Protein AF-A0A925VQH7-F1 (afdb_monomer)

Foldseek 3Di:
DDAQVRCCVVVVKHFALDFDLQDWAQFWWAFDDDPDTAIDTPPDGLLVLLPDDPVVSVVLRVVRSPQDWAFDPDFKDKYADDVVCLVRNNPNLADPLQSVLDDSVFWGMKMFGRKIKGFDDPVSVVVSVVSLVVCCVPPVPSCVPPQQAIWGFGMFMWGQKMKIKGFQVRDRDPSNVVSCVVQVKDWDAPDPTIIMIMGGTRSTTRMTNIDRSNRD

Secondary structure (DSSP, 8-state):
---HHHHHHHHS-EEPS---TTPPTTEEEEEE-SSS-EEEEEEEEGGGTS---HHHHHHHHHHHHTPPPEE-S-SEEEEE--TTSTTT---TTS-HHHHHH--GGGEEEEEEEEEEEEE--HHHHHHHHHHHHHHHHH-HHHIIIIISS-EEEEEEEEEEEEEEEEETT-PPPHHHHHHHHHTT-EEEEEETTEEEEEEE--SS-SEEEEEETTT-

Mean predicted aligned error: 8.13 Å

Structure (mmCIF, N/CA/C/O backbone):
data_AF-A0A925VQH7-F1
#
_entry.id   AF-A0A925VQH7-F1
#
loop_
_atom_site.group_PDB
_atom_site.id
_atom_site.type_symbol
_atom_site.label_atom_id
_atom_site.label_alt_id
_atom_site.label_comp_id
_atom_site.label_asym_id
_atom_site.label_entity_id
_atom_site.label_seq_id
_atom_site.pdbx_PDB_ins_code
_atom_site.Cartn_x
_atom_site.Cartn_y
_atom_site.Cartn_z
_atom_site.occupancy
_atom_site.B_iso_or_equiv
_atom_site.auth_seq_id
_atom_site.auth_comp_id
_atom_site.auth_asym_id
_atom_site.auth_atom_id
_atom_site.pdbx_PDB_model_num
ATOM 1 N N . MET A 1 1 ? -3.980 9.770 -22.955 1.00 49.47 1 MET A N 1
ATOM 2 C CA . MET A 1 1 ? -3.355 8.896 -21.938 1.00 49.47 1 MET A CA 1
ATOM 3 C C . MET A 1 1 ? -3.386 9.652 -20.629 1.00 49.47 1 MET A C 1
ATOM 5 O O . MET A 1 1 ? -3.104 10.843 -20.690 1.00 49.47 1 MET A O 1
ATOM 9 N N . PRO A 1 2 ? -3.788 9.020 -19.518 1.00 51.62 2 PRO A N 1
ATOM 10 C CA . PRO A 1 2 ? -4.000 9.725 -18.267 1.00 51.62 2 PRO A CA 1
ATOM 11 C C . PRO A 1 2 ? -2.674 10.172 -17.631 1.00 51.62 2 PRO A C 1
ATOM 13 O O . PRO A 1 2 ? -1.748 9.382 -17.462 1.00 51.62 2 PRO A O 1
ATOM 16 N N . SER A 1 3 ? -2.605 11.444 -17.254 1.00 63.25 3 SER A N 1
ATOM 17 C CA . SER A 1 3 ? -1.688 11.984 -16.246 1.00 63.25 3 SER A CA 1
ATOM 18 C C . SER A 1 3 ? -1.970 11.373 -14.864 1.00 63.25 3 SER A C 1
ATOM 20 O O . SER A 1 3 ? -3.031 10.789 -14.636 1.00 63.25 3 SER A O 1
ATOM 22 N N . LEU A 1 4 ? -1.080 11.565 -13.883 1.00 64.06 4 LEU A N 1
ATOM 23 C CA . LEU A 1 4 ? -1.287 11.109 -12.493 1.00 64.06 4 LEU A CA 1
ATOM 24 C C . LEU A 1 4 ? -2.631 11.571 -11.899 1.00 64.06 4 LEU A C 1
ATOM 26 O O . LEU A 1 4 ? -3.324 10.828 -11.204 1.00 64.06 4 LEU A O 1
ATOM 30 N N . LYS A 1 5 ? -3.030 12.808 -12.207 1.00 63.94 5 LYS A N 1
ATOM 31 C CA . LYS A 1 5 ? -4.315 13.371 -11.778 1.00 63.94 5 LYS A CA 1
ATOM 32 C C . LYS A 1 5 ? -5.496 12.643 -12.421 1.00 63.94 5 LYS A C 1
ATOM 34 O O . LYS A 1 5 ? -6.537 12.470 -11.789 1.00 63.94 5 LYS A O 1
ATOM 39 N N . GLU A 1 6 ? -5.344 12.223 -13.670 1.00 65.88 6 GLU A N 1
ATOM 40 C CA . GLU A 1 6 ? -6.358 11.452 -14.382 1.00 65.88 6 GLU A CA 1
ATOM 41 C C . GLU A 1 6 ? -6.397 10.000 -13.910 1.00 65.88 6 GLU A C 1
ATOM 43 O O . GLU A 1 6 ? -7.498 9.477 -13.787 1.00 65.88 6 GLU A O 1
ATOM 48 N N . PHE A 1 7 ? -5.261 9.398 -13.538 1.00 69.38 7 PHE A N 1
ATOM 49 C CA . PHE A 1 7 ? -5.211 8.089 -12.878 1.00 69.38 7 PHE A CA 1
ATOM 50 C C . PHE A 1 7 ? -6.027 8.094 -11.580 1.00 69.38 7 PHE A C 1
ATOM 52 O O . PHE A 1 7 ? -6.967 7.309 -11.442 1.00 69.38 7 PHE A O 1
ATOM 59 N N . ARG A 1 8 ? -5.751 9.055 -10.685 1.00 72.50 8 ARG A N 1
ATOM 60 C CA . ARG A 1 8 ? -6.509 9.247 -9.435 1.00 72.50 8 ARG A CA 1
ATOM 61 C C . ARG A 1 8 ? -8.005 9.377 -9.688 1.00 72.50 8 ARG A C 1
ATOM 63 O O . ARG A 1 8 ? -8.813 8.743 -9.021 1.00 72.50 8 ARG A O 1
ATOM 70 N N . ARG A 1 9 ? -8.381 10.191 -10.678 1.00 71.38 9 ARG A N 1
ATOM 71 C CA . ARG A 1 9 ? -9.788 10.425 -11.026 1.00 71.38 9 ARG A CA 1
ATOM 72 C C . ARG A 1 9 ? -10.456 9.190 -11.633 1.00 71.38 9 ARG A C 1
ATOM 74 O O . ARG A 1 9 ? -11.626 8.951 -11.366 1.00 71.38 9 ARG A O 1
ATOM 81 N N . GLN A 1 10 ? -9.748 8.461 -12.487 1.00 74.50 10 GLN A N 1
ATOM 82 C CA . GLN A 1 10 ? -10.306 7.360 -13.266 1.00 74.50 10 GLN A CA 1
ATOM 83 C C . GLN A 1 10 ? -10.444 6.085 -12.436 1.00 74.50 10 GLN A C 1
ATOM 85 O O . GLN A 1 10 ? -11.450 5.393 -12.558 1.00 74.50 10 GLN A O 1
ATOM 90 N N . TYR A 1 11 ? -9.457 5.791 -11.591 1.00 73.94 11 TYR A N 1
ATOM 91 C CA . TYR A 1 11 ? -9.387 4.532 -10.848 1.00 73.94 11 TYR A CA 1
ATOM 92 C C . TYR A 1 11 ? -9.679 4.690 -9.356 1.00 73.94 11 TYR A C 1
ATOM 94 O O . TYR A 1 11 ? -9.684 3.699 -8.642 1.00 73.94 11 TYR A O 1
ATOM 102 N N . SER A 1 12 ? -9.925 5.917 -8.877 1.00 82.50 12 SER A N 1
ATOM 103 C CA . SER A 1 12 ? -10.099 6.223 -7.445 1.00 82.50 12 SER A CA 1
ATOM 104 C C . SER A 1 12 ? -8.947 5.714 -6.565 1.00 82.50 12 SER A C 1
ATOM 106 O O . SER A 1 12 ? -9.130 5.468 -5.376 1.00 82.50 12 SER A O 1
ATOM 108 N N . ALA A 1 13 ? -7.756 5.580 -7.151 1.00 84.44 13 ALA A N 1
ATOM 109 C CA . ALA A 1 13 ? -6.572 5.019 -6.521 1.00 84.44 13 ALA A CA 1
ATOM 110 C C . ALA A 1 13 ? -5.409 6.016 -6.547 1.00 84.44 13 ALA A C 1
ATOM 112 O O . ALA A 1 13 ? -5.251 6.817 -7.469 1.00 84.44 13 ALA A O 1
ATOM 113 N N . GLU A 1 14 ? -4.574 5.937 -5.525 1.00 82.69 14 GLU A N 1
ATOM 114 C CA . GLU A 1 14 ? -3.360 6.717 -5.353 1.00 82.69 14 GLU A CA 1
ATOM 115 C C . GLU A 1 14 ? -2.154 5.869 -5.751 1.00 82.69 14 GLU A C 1
ATOM 117 O O . GLU A 1 14 ? -2.036 4.729 -5.304 1.00 82.69 14 GLU A O 1
ATOM 122 N N . LEU A 1 15 ? -1.252 6.408 -6.578 1.00 78.94 15 LEU A N 1
ATOM 123 C CA . LEU A 1 15 ? 0.046 5.763 -6.788 1.00 78.94 15 LEU A CA 1
ATOM 124 C C . LEU A 1 15 ? 0.871 5.883 -5.511 1.00 78.94 15 LEU A C 1
ATOM 126 O O . LEU A 1 15 ? 0.951 6.957 -4.909 1.00 78.94 15 LEU A O 1
ATOM 130 N N . LEU A 1 16 ? 1.489 4.778 -5.114 1.00 76.88 16 LEU A N 1
ATOM 131 C CA . LEU A 1 16 ? 2.337 4.732 -3.937 1.00 76.88 16 LEU A CA 1
ATOM 132 C C . LEU A 1 16 ? 3.758 5.124 -4.334 1.00 76.88 16 LEU A C 1
ATOM 134 O O . LEU A 1 16 ? 4.366 4.514 -5.207 1.00 76.88 16 LEU A O 1
ATOM 138 N N . THR A 1 17 ? 4.282 6.150 -3.669 1.00 64.31 17 THR A N 1
ATOM 139 C CA . THR A 1 17 ? 5.668 6.608 -3.855 1.00 64.31 17 THR A CA 1
ATOM 140 C C . THR A 1 17 ? 6.668 5.652 -3.193 1.00 64.31 17 THR A C 1
ATOM 142 O O . THR A 1 17 ? 7.817 5.534 -3.613 1.00 64.31 17 THR A O 1
ATOM 145 N N . HIS A 1 18 ? 6.216 4.952 -2.153 1.00 66.88 18 HIS A N 1
ATOM 146 C CA . HIS A 1 18 ? 6.927 3.898 -1.451 1.00 66.88 18 HIS A CA 1
ATOM 147 C C . HIS A 1 18 ? 5.920 2.900 -0.892 1.00 66.88 18 HIS A C 1
ATOM 149 O O . HIS A 1 18 ? 4.970 3.287 -0.204 1.00 66.88 18 HIS A O 1
ATOM 155 N N . ALA A 1 19 ? 6.154 1.618 -1.152 1.00 68.31 19 ALA A N 1
ATOM 156 C CA . ALA A 1 19 ? 5.380 0.535 -0.580 1.00 68.31 19 ALA A CA 1
ATOM 157 C C . ALA A 1 19 ? 6.314 -0.608 -0.172 1.00 68.31 19 ALA A C 1
ATOM 159 O O . ALA A 1 19 ? 7.085 -1.085 -1.008 1.00 68.31 19 ALA A O 1
ATOM 160 N N . PRO A 1 20 ? 6.279 -1.048 1.093 1.00 71.69 20 PRO A N 1
ATOM 161 C CA . PRO A 1 20 ? 7.017 -2.234 1.482 1.00 71.69 20 PRO A CA 1
ATOM 162 C C . PRO A 1 20 ? 6.319 -3.491 0.929 1.00 71.69 20 PRO A C 1
ATOM 164 O O . PRO A 1 20 ? 5.115 -3.485 0.655 1.00 71.69 20 PRO A O 1
ATOM 167 N N . SER A 1 21 ? 7.072 -4.575 0.745 1.00 72.88 21 SER A N 1
ATOM 168 C CA . SER A 1 21 ? 6.543 -5.841 0.212 1.00 72.88 21 SER A CA 1
ATOM 169 C C . SER A 1 21 ? 5.577 -6.540 1.174 1.00 72.88 21 SER A C 1
ATOM 171 O O . SER A 1 21 ? 4.741 -7.335 0.754 1.00 72.88 21 SER A O 1
ATOM 173 N N . ASP A 1 22 ? 5.654 -6.220 2.464 1.00 75.75 22 ASP A N 1
ATOM 174 C CA . ASP A 1 22 ? 4.789 -6.730 3.527 1.00 75.75 22 ASP A CA 1
ATOM 175 C C . ASP A 1 22 ? 3.611 -5.797 3.855 1.00 75.75 22 ASP A C 1
ATOM 177 O O . ASP A 1 22 ? 2.957 -5.963 4.886 1.00 75.75 22 ASP A O 1
ATOM 181 N N . LEU A 1 23 ? 3.306 -4.835 2.974 1.00 84.94 23 LEU A N 1
ATOM 182 C CA . LEU A 1 23 ? 2.189 -3.915 3.163 1.00 84.94 23 LEU A CA 1
ATOM 183 C C . LEU A 1 23 ? 0.874 -4.672 3.391 1.00 84.94 23 LEU A C 1
ATOM 185 O O . LEU A 1 23 ? 0.447 -5.501 2.580 1.00 84.94 23 LEU A O 1
ATOM 189 N N . LEU A 1 24 ? 0.202 -4.319 4.486 1.00 90.25 24 LEU A N 1
ATOM 190 C CA . LEU A 1 24 ? -1.055 -4.916 4.913 1.00 90.25 24 LEU A CA 1
ATOM 191 C C . LEU A 1 24 ? -2.250 -4.016 4.568 1.00 90.25 24 LEU A C 1
ATOM 193 O O . LEU A 1 24 ? -2.164 -2.790 4.590 1.00 90.25 24 LEU A O 1
ATOM 197 N N . LEU A 1 25 ? -3.413 -4.613 4.307 1.00 94.25 25 LEU A N 1
ATOM 198 C CA . LEU A 1 25 ? -4.663 -3.851 4.257 1.00 94.25 25 LEU A CA 1
ATOM 199 C C . LEU A 1 25 ? -4.904 -3.128 5.590 1.00 94.25 25 LEU A C 1
ATOM 201 O O . LEU A 1 25 ? -4.589 -3.647 6.660 1.00 94.25 25 LEU A O 1
ATOM 205 N N . GLY A 1 26 ? -5.465 -1.923 5.530 1.00 94.12 26 GLY A N 1
ATOM 206 C CA . GLY A 1 26 ? -5.620 -1.064 6.703 1.00 94.12 26 GLY A CA 1
ATOM 207 C C . GLY A 1 26 ? -4.373 -0.257 7.076 1.00 94.12 26 GLY A C 1
ATOM 208 O O . GLY A 1 26 ? -4.415 0.447 8.085 1.00 94.12 26 GLY A O 1
ATOM 209 N N . GLU A 1 27 ? -3.290 -0.327 6.293 1.00 94.69 27 GLU A N 1
ATOM 210 C CA . GLU A 1 27 ? -2.115 0.528 6.488 1.00 94.69 27 GLU A CA 1
ATOM 211 C C . GLU A 1 27 ? -2.507 2.007 6.429 1.00 94.69 27 GLU A C 1
ATOM 213 O O . GLU A 1 27 ? -3.348 2.421 5.617 1.00 94.69 27 GLU A O 1
ATOM 218 N N . LEU A 1 28 ? -1.913 2.799 7.319 1.00 93.81 28 LEU A N 1
ATOM 219 C CA . LEU A 1 28 ? -2.188 4.217 7.441 1.00 93.81 28 LEU A CA 1
ATOM 220 C C . LEU A 1 28 ? -1.205 5.042 6.607 1.00 93.81 28 LEU A C 1
ATOM 222 O O . LEU A 1 28 ? 0.001 4.799 6.558 1.00 93.81 28 LEU A O 1
ATOM 226 N N . TYR A 1 29 ? -1.753 6.073 5.979 1.00 91.62 29 TYR A N 1
ATOM 227 C CA . TYR A 1 29 ? -1.031 7.033 5.166 1.00 91.62 29 TYR A CA 1
ATOM 228 C C . TYR A 1 29 ? -1.384 8.458 5.574 1.00 91.62 29 TYR A C 1
ATOM 230 O O . TYR A 1 29 ? -2.522 8.767 5.944 1.00 91.62 29 TYR A O 1
ATOM 238 N N . GLU A 1 30 ? -0.418 9.357 5.439 1.00 89.56 30 GLU A N 1
ATOM 239 C CA . GLU A 1 30 ? -0.585 10.768 5.766 1.00 89.56 30 GLU A CA 1
ATOM 240 C C . GLU A 1 30 ? -0.100 11.667 4.635 1.00 89.56 30 GLU A C 1
ATOM 242 O O . GLU A 1 30 ? 0.913 11.410 3.987 1.00 89.56 30 GLU A O 1
ATOM 247 N N . TRP A 1 31 ? -0.821 12.767 4.423 1.00 84.56 31 TRP A N 1
ATOM 248 C CA . TRP A 1 31 ? -0.370 13.834 3.540 1.00 84.56 31 TRP A CA 1
ATOM 249 C C . TRP A 1 31 ? 0.677 14.686 4.262 1.00 84.56 31 TRP A C 1
ATOM 251 O O . TRP A 1 31 ? 0.356 15.352 5.248 1.00 84.56 31 TRP A O 1
ATOM 261 N N . LYS A 1 32 ? 1.909 14.704 3.752 1.00 80.31 32 LYS A N 1
ATOM 262 C CA . LYS A 1 32 ? 3.024 15.519 4.255 1.00 80.31 32 LYS A CA 1
ATOM 263 C C . LYS A 1 32 ? 3.432 16.592 3.243 1.00 80.31 32 LYS A C 1
ATOM 265 O O . LYS A 1 32 ? 3.237 16.431 2.043 1.00 80.31 32 LYS A O 1
ATOM 270 N N . GLY A 1 33 ? 4.013 17.683 3.748 1.00 70.94 33 GLY A N 1
ATOM 271 C CA . GLY A 1 33 ? 4.528 18.809 2.958 1.00 70.94 33 GLY A CA 1
ATOM 272 C C . GLY A 1 33 ? 3.583 20.019 2.878 1.00 70.94 33 GLY A C 1
ATOM 273 O O . GLY A 1 33 ? 2.368 19.876 2.741 1.00 70.94 33 GLY A O 1
ATOM 274 N N . LEU A 1 34 ? 4.153 21.231 2.986 1.00 59.03 34 LEU A N 1
ATOM 275 C CA . LEU A 1 34 ? 3.408 22.501 2.915 1.00 59.03 34 LEU A CA 1
ATOM 276 C C . LEU A 1 34 ? 3.094 22.940 1.476 1.00 59.03 34 LEU A C 1
ATOM 278 O O . LEU A 1 34 ? 2.008 23.456 1.226 1.00 59.03 34 LEU A O 1
ATOM 282 N N . PHE A 1 35 ? 4.034 22.746 0.546 1.00 57.97 35 PHE A N 1
ATOM 283 C CA . PHE A 1 35 ? 3.929 23.231 -0.839 1.00 57.97 35 PHE A CA 1
ATOM 284 C C . PHE A 1 35 ? 3.669 22.102 -1.842 1.00 57.97 35 PHE A C 1
ATOM 286 O O . PHE A 1 35 ? 2.870 22.266 -2.760 1.00 57.97 35 PHE A O 1
ATOM 293 N N . THR A 1 36 ? 4.278 20.936 -1.628 1.00 59.00 36 THR A N 1
ATOM 294 C CA . THR A 1 36 ? 4.023 19.699 -2.371 1.00 59.00 36 THR A CA 1
ATOM 295 C C . THR A 1 36 ? 3.452 18.672 -1.400 1.00 59.00 36 THR A C 1
ATOM 297 O O . THR A 1 36 ? 4.117 18.266 -0.450 1.00 59.00 36 THR A O 1
ATOM 300 N N . ARG A 1 37 ? 2.179 18.302 -1.579 1.00 67.06 37 ARG A N 1
ATOM 301 C CA . ARG A 1 37 ? 1.539 17.281 -0.742 1.00 67.06 37 ARG A CA 1
ATOM 302 C C . ARG A 1 37 ? 1.937 15.903 -1.254 1.00 67.06 37 ARG A C 1
ATOM 304 O O . ARG A 1 37 ? 1.435 15.489 -2.295 1.00 67.06 37 ARG A O 1
ATOM 311 N N . ARG A 1 38 ? 2.795 15.204 -0.511 1.00 72.38 38 ARG A N 1
ATOM 312 C CA . ARG A 1 38 ? 3.153 13.802 -0.759 1.00 72.38 38 ARG A CA 1
ATOM 313 C C . ARG A 1 38 ? 2.387 12.907 0.201 1.00 72.38 38 ARG A C 1
ATOM 315 O O . ARG A 1 38 ? 2.178 13.275 1.356 1.00 72.38 38 ARG A O 1
ATOM 322 N N . LEU A 1 39 ? 1.941 11.762 -0.289 1.00 77.44 39 LEU A N 1
ATOM 323 C CA . LEU A 1 39 ? 1.329 10.747 0.546 1.00 77.44 39 LEU A CA 1
ATOM 324 C C . LEU A 1 39 ? 2.410 9.764 1.007 1.00 77.44 39 LEU A C 1
ATOM 326 O O . LEU A 1 39 ? 3.021 9.096 0.172 1.00 77.44 39 LEU A O 1
ATOM 330 N N . ASP A 1 40 ? 2.605 9.674 2.321 1.00 81.56 40 ASP A N 1
ATOM 331 C CA . ASP A 1 40 ? 3.637 8.834 2.928 1.00 81.56 40 ASP A CA 1
ATOM 332 C C . ASP A 1 40 ? 3.009 7.734 3.784 1.00 81.56 40 ASP A C 1
ATOM 334 O O . ASP A 1 40 ? 2.072 8.028 4.537 1.00 81.56 40 ASP A O 1
ATOM 338 N N . PRO A 1 41 ? 3.526 6.492 3.721 1.00 84.69 41 PRO A N 1
ATOM 339 C CA . PRO A 1 41 ? 3.149 5.462 4.678 1.00 84.69 41 PRO A CA 1
ATOM 340 C C . PRO A 1 41 ? 3.610 5.870 6.081 1.00 84.69 41 PRO A C 1
ATOM 342 O O . PRO A 1 41 ? 4.694 6.438 6.256 1.00 84.69 41 PRO A O 1
ATOM 345 N N . THR A 1 42 ? 2.797 5.579 7.095 1.00 87.94 42 THR A N 1
ATOM 346 C CA . THR A 1 42 ? 3.169 5.827 8.497 1.00 87.94 42 THR A CA 1
ATOM 347 C C . THR A 1 42 ? 3.916 4.649 9.125 1.00 87.94 42 THR A C 1
ATOM 349 O O . THR A 1 42 ? 4.531 4.824 10.177 1.00 87.94 42 THR A O 1
ATOM 352 N N . GLY A 1 43 ? 3.874 3.467 8.493 1.00 87.44 43 GLY A N 1
ATOM 353 C CA . GLY A 1 43 ? 4.359 2.210 9.071 1.00 87.44 43 GLY A CA 1
ATOM 354 C C . GLY A 1 43 ? 3.468 1.696 10.206 1.00 87.44 43 GLY A C 1
ATOM 355 O O . GLY A 1 43 ? 3.942 0.971 11.080 1.00 87.44 43 GLY A O 1
ATOM 356 N N . GLN A 1 44 ? 2.216 2.155 10.260 1.00 91.75 44 GLN A N 1
ATOM 357 C CA . GLN A 1 44 ? 1.229 1.780 11.264 1.00 91.75 44 GLN A CA 1
ATOM 358 C C . GLN A 1 44 ? -0.025 1.267 10.574 1.00 91.75 44 GLN A C 1
ATOM 360 O O . GLN A 1 44 ? -0.474 1.835 9.575 1.00 91.75 44 GLN A O 1
ATOM 365 N N . ASN A 1 45 ? -0.654 0.258 11.171 1.00 94.81 45 ASN A N 1
ATOM 366 C CA . ASN A 1 45 ? -1.911 -0.274 10.682 1.00 94.81 45 ASN A CA 1
ATOM 367 C C . ASN A 1 45 ? -3.084 0.208 11.543 1.00 94.81 45 ASN A C 1
ATOM 369 O O . ASN A 1 45 ? -2.959 0.382 12.757 1.00 94.81 45 ASN A O 1
ATOM 373 N N . LEU A 1 46 ? -4.261 0.367 10.934 1.00 95.88 46 LEU A N 1
ATOM 374 C CA . LEU A 1 46 ? -5.502 0.724 11.622 1.00 95.88 46 LEU A CA 1
ATOM 375 C C . LEU A 1 46 ? -5.708 -0.097 12.907 1.00 95.88 46 LEU A C 1
ATOM 377 O O . LEU A 1 46 ? -6.020 0.480 13.951 1.00 95.88 46 LEU A O 1
ATOM 381 N N . ILE A 1 47 ? -5.484 -1.416 12.856 1.00 96.38 47 ILE A N 1
ATOM 382 C CA . ILE A 1 47 ? -5.717 -2.332 13.988 1.00 96.38 47 ILE A CA 1
ATOM 383 C C . ILE A 1 47 ? -4.861 -2.020 15.221 1.00 96.38 47 ILE A C 1
ATOM 385 O O . ILE A 1 47 ? -5.263 -2.332 16.346 1.00 96.38 47 ILE A O 1
ATOM 389 N N . ASP A 1 48 ? -3.717 -1.357 15.043 1.00 94.75 48 ASP A N 1
ATOM 390 C CA . ASP A 1 48 ? -2.831 -0.970 16.143 1.00 94.75 48 ASP A CA 1
ATOM 391 C C . ASP A 1 48 ? -3.433 0.173 16.982 1.00 94.75 48 ASP A C 1
ATOM 393 O O . ASP A 1 48 ? -3.062 0.390 18.141 1.00 94.75 48 ASP A O 1
ATOM 397 N N . HIS A 1 49 ? -4.437 0.871 16.442 1.00 95.12 49 HIS A N 1
ATOM 398 C CA . HIS A 1 49 ? -5.067 2.022 17.080 1.00 95.12 49 HIS A CA 1
ATOM 399 C C . HIS A 1 49 ? -6.479 1.757 17.614 1.00 95.12 49 HIS A C 1
ATOM 401 O O . HIS A 1 49 ? -6.995 2.605 18.342 1.00 95.12 49 HIS A O 1
ATOM 407 N N . LEU A 1 50 ? -7.063 0.582 17.362 1.00 94.81 50 LEU A N 1
ATOM 408 C CA . LEU A 1 50 ? -8.459 0.239 17.685 1.00 94.81 50 LEU A CA 1
ATOM 409 C C . LEU A 1 50 ? -8.728 -0.212 19.141 1.00 94.81 50 LEU A C 1
ATOM 411 O O . LEU A 1 50 ? -9.789 -0.761 19.422 1.00 94.81 50 LEU A O 1
ATOM 415 N N . ASP A 1 51 ? -7.792 0.009 20.072 1.00 92.88 51 ASP A N 1
ATOM 416 C CA . ASP A 1 51 ? -7.896 -0.395 21.494 1.00 92.88 51 ASP A CA 1
ATOM 417 C C . ASP A 1 51 ? -8.272 -1.885 21.679 1.00 92.88 51 ASP A C 1
ATOM 419 O O . ASP A 1 51 ? -9.019 -2.268 22.579 1.00 92.88 51 ASP A O 1
ATOM 423 N N . LEU A 1 52 ? -7.734 -2.735 20.801 1.00 94.06 52 LEU A N 1
ATOM 424 C CA . LEU A 1 52 ? -7.931 -4.184 20.806 1.00 94.06 52 LEU A CA 1
ATOM 425 C C . LEU A 1 52 ? -7.011 -4.869 21.815 1.00 94.06 52 LEU A C 1
ATOM 427 O O . LEU A 1 52 ? -5.851 -4.464 21.974 1.00 94.06 52 LEU A O 1
ATOM 431 N N . ASP A 1 53 ? -7.486 -5.963 22.411 1.00 96.00 53 ASP A N 1
ATOM 432 C CA . ASP A 1 53 ? -6.609 -6.909 23.093 1.00 96.00 53 ASP A CA 1
ATOM 433 C C . ASP A 1 53 ? -5.646 -7.586 22.098 1.00 96.00 53 ASP A C 1
ATOM 435 O O . ASP A 1 53 ? -5.808 -7.525 20.875 1.00 96.00 53 ASP A O 1
ATOM 439 N N . ARG A 1 54 ? -4.598 -8.219 22.634 1.00 96.12 54 ARG A N 1
ATOM 440 C CA . ARG A 1 54 ? -3.529 -8.807 21.820 1.00 96.12 54 ARG A CA 1
ATOM 441 C C . ARG A 1 54 ? -4.025 -9.940 20.917 1.00 96.12 54 ARG A C 1
ATOM 443 O O . ARG A 1 54 ? -3.539 -10.038 19.796 1.00 96.12 54 ARG A O 1
ATOM 450 N N . ALA A 1 55 ? -4.937 -10.784 21.398 1.00 96.94 55 ALA A N 1
ATOM 451 C CA . ALA A 1 55 ? -5.402 -11.943 20.643 1.00 96.94 55 ALA A CA 1
ATOM 452 C C . ALA A 1 55 ? -6.256 -11.499 19.452 1.00 96.94 55 ALA A C 1
ATOM 454 O O . ALA A 1 55 ? -5.980 -11.900 18.325 1.00 96.94 55 ALA A O 1
ATOM 455 N N . THR A 1 56 ? -7.202 -10.586 19.684 1.00 96.06 56 THR A N 1
ATOM 456 C CA . THR A 1 56 ? -8.046 -10.008 18.627 1.00 96.06 56 THR A CA 1
ATOM 457 C C . THR A 1 56 ? -7.214 -9.271 17.575 1.00 96.06 56 THR A C 1
ATOM 459 O O . THR A 1 56 ? -7.465 -9.389 16.378 1.00 96.06 56 THR A O 1
ATOM 462 N N . ARG A 1 57 ? -6.186 -8.522 17.996 1.00 96.44 57 ARG A N 1
ATOM 463 C CA . ARG A 1 57 ? -5.298 -7.817 17.057 1.00 96.44 57 ARG A CA 1
ATOM 464 C C . ARG A 1 57 ? -4.515 -8.779 16.166 1.00 96.44 57 ARG A C 1
ATOM 466 O O . ARG A 1 57 ? -4.385 -8.520 14.974 1.00 96.44 57 ARG A O 1
ATOM 473 N N . GLU A 1 58 ? -3.981 -9.851 16.742 1.00 96.31 58 GLU A N 1
ATOM 474 C CA . GLU A 1 58 ? -3.194 -10.829 15.991 1.00 96.31 58 GLU A CA 1
ATOM 475 C C . GLU A 1 58 ? -4.069 -11.633 15.020 1.00 96.31 58 GLU A C 1
ATOM 477 O O . GLU A 1 58 ? -3.676 -11.825 13.871 1.00 96.31 58 GLU A O 1
ATOM 482 N N . ASP A 1 59 ? -5.284 -12.014 15.433 1.00 97.00 59 ASP A N 1
ATOM 483 C CA . ASP A 1 59 ? -6.275 -12.646 14.551 1.00 97.00 59 ASP A CA 1
ATOM 484 C C . ASP A 1 59 ? -6.608 -11.755 13.346 1.00 97.00 59 ASP A C 1
ATOM 486 O O . ASP A 1 59 ? -6.477 -12.175 12.193 1.00 97.00 59 ASP A O 1
ATOM 490 N N . LEU A 1 60 ? -6.949 -10.484 13.593 1.00 96.81 60 LEU A N 1
ATOM 491 C CA . LEU A 1 60 ? -7.231 -9.531 12.521 1.00 96.81 60 LEU A CA 1
ATOM 492 C C . LEU A 1 60 ? -6.029 -9.346 11.594 1.00 96.81 60 LEU A C 1
ATOM 494 O O . LEU A 1 60 ? -6.200 -9.326 10.378 1.00 96.81 60 LEU A O 1
ATOM 498 N N . ARG A 1 61 ? -4.810 -9.259 12.138 1.00 95.75 61 ARG A N 1
ATOM 499 C CA . ARG A 1 61 ? -3.584 -9.149 11.337 1.00 95.75 61 ARG A CA 1
ATOM 500 C C . ARG A 1 61 ? -3.413 -10.344 10.399 1.00 95.75 61 ARG A C 1
ATOM 502 O O . ARG A 1 61 ? -3.142 -10.151 9.215 1.00 95.75 61 ARG A O 1
ATOM 509 N N . GLN A 1 62 ? -3.614 -11.561 10.903 1.00 95.62 62 GLN A N 1
ATOM 510 C CA . GLN A 1 62 ? -3.530 -12.780 10.096 1.00 95.62 62 GLN A CA 1
ATOM 511 C C . GLN A 1 62 ? -4.614 -12.821 9.018 1.00 95.62 62 GLN A C 1
ATOM 513 O O . GLN A 1 62 ? -4.321 -13.122 7.861 1.00 95.62 62 GLN A O 1
ATOM 518 N N . ARG A 1 63 ? -5.853 -12.451 9.359 1.00 96.00 63 ARG A N 1
ATOM 519 C CA . ARG A 1 63 ? -6.970 -12.407 8.403 1.00 96.00 63 ARG A CA 1
ATOM 520 C C . ARG A 1 63 ? -6.760 -11.358 7.315 1.00 96.00 63 ARG A C 1
ATOM 522 O O . ARG A 1 63 ? -7.051 -11.638 6.157 1.00 96.00 63 ARG A O 1
ATOM 529 N N . LEU A 1 64 ? -6.213 -10.189 7.659 1.00 94.81 64 LEU A N 1
ATOM 530 C CA . LEU A 1 64 ? -5.838 -9.146 6.698 1.00 94.81 64 LEU A CA 1
ATOM 531 C C . LEU A 1 64 ? -4.724 -9.616 5.752 1.00 94.81 64 LEU A C 1
ATOM 533 O O . LEU A 1 64 ? -4.785 -9.339 4.556 1.00 94.81 64 LEU A O 1
ATOM 537 N N . ALA A 1 65 ? -3.738 -10.358 6.265 1.00 92.12 65 ALA A N 1
ATOM 538 C CA . ALA A 1 65 ? -2.639 -10.899 5.463 1.00 92.12 65 ALA A CA 1
ATOM 539 C C . ALA A 1 65 ? -3.099 -12.042 4.544 1.00 92.12 65 ALA A C 1
ATOM 541 O O . ALA A 1 65 ? -2.562 -12.221 3.451 1.00 92.12 65 ALA A O 1
ATOM 542 N N . ALA A 1 66 ? -4.116 -12.792 4.973 1.00 93.62 66 ALA A N 1
ATOM 543 C CA . ALA A 1 66 ? -4.700 -13.906 4.235 1.00 93.62 66 ALA A CA 1
ATOM 544 C C . ALA A 1 66 ? -5.723 -13.482 3.167 1.00 93.62 66 ALA A C 1
ATOM 546 O O . ALA A 1 66 ? -6.244 -14.345 2.457 1.00 93.62 66 ALA A O 1
ATOM 547 N N . VAL A 1 67 ? -6.029 -12.184 3.029 1.00 94.06 67 VAL A N 1
ATOM 548 C CA . VAL A 1 67 ? -6.946 -11.708 1.986 1.00 94.06 67 VAL A CA 1
ATOM 549 C C . VAL A 1 67 ? -6.379 -12.067 0.604 1.00 94.06 67 VAL A C 1
ATOM 551 O O . VAL A 1 67 ? -5.282 -11.617 0.253 1.00 94.06 67 VAL A O 1
ATOM 554 N N . PRO A 1 68 ? -7.105 -12.862 -0.207 1.00 91.62 68 PRO A N 1
ATOM 555 C CA . PRO A 1 68 ? -6.603 -13.306 -1.496 1.00 91.62 68 PRO A CA 1
ATOM 556 C C . PRO A 1 68 ? -6.509 -12.138 -2.478 1.00 91.62 68 PRO A C 1
ATOM 558 O O . PRO A 1 68 ? -7.320 -11.210 -2.460 1.00 91.62 68 PRO A O 1
ATOM 561 N N . ALA A 1 69 ? -5.525 -12.212 -3.372 1.00 90.94 69 ALA A N 1
ATOM 562 C CA . ALA A 1 69 ? -5.464 -11.319 -4.517 1.00 90.94 69 ALA A CA 1
ATOM 563 C C . ALA A 1 69 ? -6.503 -11.750 -5.562 1.00 90.94 69 ALA A C 1
ATOM 565 O O . ALA A 1 69 ? -6.625 -12.936 -5.875 1.00 90.94 69 ALA A O 1
ATOM 566 N N . VAL A 1 70 ? -7.231 -10.786 -6.115 1.00 90.44 70 VAL A N 1
ATOM 567 C CA . VAL A 1 70 ? -8.209 -10.985 -7.188 1.00 90.44 70 VAL A CA 1
ATOM 568 C C . VAL A 1 70 ? -7.830 -10.132 -8.397 1.00 90.44 70 VAL A C 1
ATOM 570 O O . VAL A 1 70 ? -7.208 -9.086 -8.218 1.00 90.44 70 VAL A O 1
ATOM 573 N N . PRO A 1 71 ? -8.170 -10.532 -9.634 1.00 88.56 71 PRO A N 1
ATOM 574 C CA . PRO A 1 71 ? -7.962 -9.677 -10.799 1.00 88.56 71 PRO A CA 1
ATOM 575 C C . PRO A 1 71 ? -8.602 -8.300 -10.592 1.00 88.56 71 PRO A C 1
ATOM 577 O O . PRO A 1 71 ? -9.766 -8.206 -10.195 1.00 88.56 71 PRO A O 1
ATOM 580 N N . ALA A 1 72 ? -7.844 -7.233 -10.844 1.00 84.25 72 ALA A N 1
ATOM 581 C CA . ALA A 1 72 ? -8.376 -5.882 -10.752 1.00 84.25 72 ALA A CA 1
ATOM 582 C C . ALA A 1 72 ? -9.318 -5.595 -11.931 1.00 84.25 72 ALA A C 1
ATOM 584 O O . ALA A 1 72 ? -9.163 -6.135 -13.027 1.00 84.25 72 ALA A O 1
ATOM 585 N N . THR A 1 73 ? -10.281 -4.693 -11.726 1.00 75.31 73 THR A N 1
ATOM 586 C CA . THR A 1 73 ? -11.253 -4.287 -12.759 1.00 75.31 73 THR A CA 1
ATOM 587 C C . THR A 1 73 ? -10.585 -3.671 -13.994 1.00 75.31 73 THR A C 1
ATOM 589 O O . THR A 1 73 ? -11.169 -3.646 -15.075 1.00 75.31 73 THR A O 1
ATOM 592 N N . PHE A 1 74 ? -9.355 -3.179 -13.852 1.00 74.25 74 PHE A N 1
ATOM 593 C CA . PHE A 1 74 ? -8.529 -2.694 -14.948 1.00 74.25 74 PHE A CA 1
ATOM 594 C C . PHE A 1 74 ? -7.353 -3.651 -15.175 1.00 74.25 74 PHE A C 1
ATOM 596 O O . PHE A 1 74 ? -6.604 -3.965 -14.256 1.00 74.25 74 PHE A O 1
ATOM 603 N N . ALA A 1 75 ? -7.195 -4.118 -16.415 1.00 61.72 75 ALA A N 1
ATOM 604 C CA . ALA A 1 75 ? -6.158 -5.088 -16.774 1.00 61.72 75 ALA A CA 1
ATOM 605 C C . ALA A 1 75 ? -4.801 -4.437 -17.092 1.00 61.72 75 ALA A C 1
ATOM 607 O O . ALA A 1 75 ? -3.764 -5.093 -16.979 1.00 61.72 75 ALA A O 1
ATOM 608 N N . GLN A 1 76 ? -4.822 -3.161 -17.493 1.00 67.56 76 GLN A N 1
ATOM 609 C CA . GLN A 1 76 ? -3.651 -2.424 -17.940 1.00 67.56 76 GLN A CA 1
ATOM 610 C C . GLN A 1 76 ? -3.747 -0.945 -17.554 1.00 67.56 76 GLN A C 1
ATOM 612 O O . GLN A 1 76 ? -4.785 -0.313 -17.764 1.00 67.56 76 GLN A O 1
ATOM 617 N N . ILE A 1 77 ? -2.666 -0.391 -17.005 1.00 70.31 77 ILE A N 1
ATOM 618 C CA . ILE A 1 77 ? -2.549 1.043 -16.716 1.00 70.31 77 ILE A CA 1
ATOM 619 C C . ILE A 1 77 ? -1.386 1.607 -17.510 1.00 70.31 77 ILE A C 1
ATOM 621 O O . ILE A 1 77 ? -0.254 1.209 -17.268 1.00 70.31 77 ILE A O 1
ATOM 625 N N . ASP A 1 78 ? -1.666 2.595 -18.356 1.00 69.50 78 ASP A N 1
ATOM 626 C CA . ASP A 1 78 ? -0.662 3.360 -19.091 1.00 69.50 78 ASP A CA 1
ATOM 627 C C . ASP A 1 78 ? -0.544 4.775 -18.509 1.00 69.50 78 ASP A C 1
ATOM 629 O O . ASP A 1 78 ? -1.483 5.571 -18.613 1.00 69.50 78 ASP A O 1
ATOM 633 N N . LEU A 1 79 ? 0.614 5.112 -17.938 1.00 69.75 79 LEU A N 1
ATOM 634 C CA . LEU A 1 79 ? 0.927 6.453 -17.438 1.00 69.75 79 LEU A CA 1
ATOM 635 C C . LEU A 1 79 ? 2.011 7.093 -18.300 1.00 69.75 79 LEU A C 1
ATOM 637 O O . LEU A 1 79 ? 3.052 6.485 -18.548 1.00 69.75 79 LEU A O 1
ATOM 641 N N . LYS A 1 80 ? 1.791 8.339 -18.726 1.00 67.50 80 LYS A N 1
ATOM 642 C CA . LYS A 1 80 ? 2.855 9.165 -19.310 1.00 67.50 80 LYS A CA 1
ATOM 643 C C . LYS A 1 80 ? 3.546 9.967 -18.220 1.00 67.50 80 LYS A C 1
ATOM 645 O O . LYS A 1 80 ? 2.882 10.483 -17.322 1.00 67.50 80 LYS A O 1
ATOM 650 N N . ASN A 1 81 ? 4.862 10.099 -18.335 1.00 64.81 81 ASN A N 1
ATOM 651 C CA . ASN A 1 81 ? 5.606 11.024 -17.499 1.00 64.81 81 ASN A CA 1
ATOM 652 C C . ASN A 1 81 ? 5.457 12.442 -18.071 1.00 64.81 81 ASN A C 1
ATOM 654 O O . ASN A 1 81 ? 6.133 12.805 -19.030 1.00 64.81 81 ASN A O 1
ATOM 658 N N . ASP A 1 82 ? 4.547 13.240 -17.517 1.00 56.94 82 ASP A N 1
ATOM 659 C CA . ASP A 1 82 ? 4.608 14.691 -17.705 1.00 56.94 82 ASP A CA 1
ATOM 660 C C . ASP A 1 82 ? 5.658 15.253 -16.732 1.00 56.94 82 ASP A C 1
ATOM 662 O O . ASP A 1 82 ? 5.817 14.748 -15.627 1.00 56.94 82 ASP A O 1
ATOM 666 N N . LEU A 1 83 ? 6.388 16.311 -17.082 1.00 44.44 83 LEU A N 1
ATOM 667 C CA . LEU A 1 83 ? 7.508 16.850 -16.279 1.00 44.44 83 LEU A CA 1
ATOM 668 C C . LEU A 1 83 ? 7.157 17.226 -14.812 1.00 44.44 83 LEU A C 1
ATOM 670 O O . LEU A 1 83 ? 8.055 17.456 -14.006 1.00 44.44 83 LEU A O 1
ATOM 674 N N . GLN A 1 84 ? 5.870 17.261 -14.438 1.00 43.56 84 GLN A N 1
ATOM 675 C CA . GLN A 1 84 ? 5.387 17.439 -13.058 1.00 43.56 84 GLN A CA 1
ATOM 676 C C . GLN A 1 84 ? 5.263 16.129 -12.247 1.00 43.56 84 GLN A C 1
ATOM 678 O O . GLN A 1 84 ? 5.090 16.184 -11.033 1.00 43.56 84 GLN A O 1
ATOM 683 N N . THR A 1 85 ? 5.368 14.959 -12.884 1.00 48.94 85 THR A N 1
ATOM 684 C CA . THR A 1 85 ? 5.283 13.621 -12.254 1.00 48.94 85 THR A CA 1
ATOM 685 C C . THR A 1 85 ? 6.614 13.132 -11.673 1.00 48.94 85 THR A C 1
ATOM 687 O O . THR A 1 85 ? 6.627 12.175 -10.897 1.00 48.94 85 THR A O 1
ATOM 690 N N . ASN A 1 86 ? 7.721 13.818 -11.988 1.00 44.84 86 ASN A N 1
ATOM 691 C CA . ASN A 1 86 ? 9.088 13.455 -11.587 1.00 44.84 86 ASN A CA 1
ATOM 692 C C . ASN A 1 86 ? 9.306 13.382 -10.060 1.00 44.84 86 ASN A C 1
ATOM 694 O O . ASN A 1 86 ? 10.258 12.748 -9.617 1.00 44.84 86 ASN A O 1
ATOM 698 N N . ALA A 1 87 ? 8.449 14.016 -9.250 1.00 41.12 87 ALA A N 1
ATOM 699 C CA . ALA A 1 87 ? 8.573 14.014 -7.790 1.00 41.12 87 ALA A CA 1
ATOM 700 C C . ALA A 1 87 ? 7.813 12.868 -7.089 1.00 41.12 87 ALA A C 1
ATOM 702 O O . ALA A 1 87 ? 8.160 12.527 -5.958 1.00 41.12 87 ALA A O 1
ATOM 703 N N . ASP A 1 88 ? 6.812 12.269 -7.745 1.00 44.66 88 ASP A N 1
ATOM 704 C CA . ASP A 1 88 ? 5.864 11.356 -7.087 1.00 44.66 88 ASP A CA 1
ATOM 705 C C . ASP A 1 88 ? 6.064 9.885 -7.479 1.00 44.66 88 ASP A C 1
ATOM 707 O O . ASP A 1 88 ? 5.853 8.997 -6.657 1.00 44.66 88 ASP A O 1
ATOM 711 N N . LEU A 1 89 ? 6.536 9.586 -8.691 1.00 50.72 89 LEU A N 1
ATOM 712 C CA . LEU A 1 89 ? 6.884 8.215 -9.085 1.00 50.72 89 LEU A CA 1
ATOM 713 C C . LEU A 1 89 ? 8.310 7.880 -8.631 1.00 50.72 89 LEU A C 1
ATOM 715 O O . LEU A 1 89 ? 9.224 7.710 -9.435 1.00 50.72 89 LEU A O 1
ATOM 719 N N . GLN A 1 90 ? 8.518 7.798 -7.316 1.00 50.72 90 GLN A N 1
ATOM 720 C CA . GLN A 1 90 ? 9.712 7.136 -6.805 1.00 50.72 90 GLN A CA 1
ATOM 721 C C . GLN A 1 90 ? 9.590 5.644 -7.112 1.00 50.72 90 GLN A C 1
ATOM 723 O O . GLN A 1 90 ? 8.681 4.957 -6.659 1.00 50.72 90 GLN A O 1
ATOM 728 N N . LEU A 1 91 ? 10.526 5.157 -7.920 1.00 55.66 91 LEU A N 1
ATOM 729 C CA . LEU A 1 91 ? 10.664 3.768 -8.350 1.00 55.66 91 LEU A CA 1
ATOM 730 C C . LEU A 1 91 ? 11.193 2.869 -7.228 1.00 55.66 91 LEU A C 1
ATOM 732 O O . LEU A 1 91 ? 12.081 2.049 -7.430 1.00 55.66 91 LEU A O 1
ATOM 736 N N . SER A 1 92 ? 10.659 3.034 -6.026 1.00 47.84 92 SER A N 1
ATOM 737 C CA . SER A 1 92 ? 10.986 2.237 -4.843 1.00 47.84 92 SER A CA 1
ATOM 738 C C . SER A 1 92 ? 10.617 0.756 -5.014 1.00 47.84 92 SER A C 1
ATOM 740 O O . SER A 1 92 ? 11.174 -0.090 -4.325 1.00 47.84 92 SER A O 1
ATOM 742 N N . ASN A 1 93 ? 9.763 0.435 -5.994 1.00 52.59 93 ASN A N 1
ATOM 743 C CA . ASN A 1 93 ? 9.454 -0.934 -6.420 1.00 52.59 93 ASN A CA 1
ATOM 744 C C . ASN A 1 93 ? 10.510 -1.540 -7.368 1.00 52.59 93 ASN A C 1
ATOM 746 O O . ASN A 1 93 ? 10.406 -2.713 -7.721 1.00 52.59 93 ASN A O 1
ATOM 750 N N . LEU A 1 94 ? 11.507 -0.768 -7.818 1.00 61.88 94 LEU A N 1
ATOM 751 C CA . LEU A 1 94 ? 12.643 -1.306 -8.565 1.00 61.88 94 LEU A CA 1
ATOM 752 C C . LEU A 1 94 ? 13.755 -1.723 -7.600 1.00 61.88 94 LEU A C 1
ATOM 754 O O . LEU A 1 94 ? 14.008 -1.021 -6.620 1.00 61.88 94 LEU A O 1
ATOM 758 N N . PRO A 1 95 ? 14.501 -2.801 -7.900 1.00 61.44 95 PRO A N 1
ATOM 759 C CA . PRO A 1 95 ? 15.737 -3.097 -7.189 1.00 61.44 95 PRO A CA 1
ATOM 760 C C . PRO A 1 95 ? 16.635 -1.861 -7.139 1.00 61.44 95 PRO A C 1
ATOM 762 O O . PRO A 1 95 ? 16.814 -1.194 -8.158 1.00 61.44 95 PRO A O 1
ATOM 765 N N . ALA A 1 96 ? 17.241 -1.579 -5.983 1.00 65.31 96 ALA A N 1
ATOM 766 C CA . ALA A 1 96 ? 18.064 -0.382 -5.782 1.00 65.31 96 ALA A CA 1
ATOM 767 C C . ALA A 1 96 ? 19.106 -0.117 -6.898 1.00 65.31 96 ALA A C 1
ATOM 769 O O . ALA A 1 96 ? 19.220 1.036 -7.315 1.00 65.31 96 ALA A O 1
ATOM 770 N N . PRO A 1 97 ? 19.807 -1.127 -7.463 1.00 61.88 97 PRO A N 1
ATOM 771 C CA . PRO A 1 97 ? 20.730 -0.898 -8.582 1.00 61.88 97 PRO A CA 1
ATOM 772 C C . PRO A 1 97 ? 20.037 -0.436 -9.875 1.00 61.88 97 PRO A C 1
ATOM 774 O O . PRO A 1 97 ? 20.590 0.366 -10.627 1.00 61.88 97 PRO A O 1
ATOM 777 N N . LEU A 1 98 ? 18.812 -0.913 -10.123 1.00 67.75 98 LEU A N 1
ATOM 778 C CA . LEU A 1 98 ? 17.996 -0.506 -11.265 1.00 67.75 98 LEU A CA 1
ATOM 779 C C . LEU A 1 98 ? 17.422 0.897 -11.036 1.00 67.75 98 LEU A C 1
ATOM 781 O O . LEU A 1 98 ? 17.550 1.747 -11.909 1.00 67.75 98 LEU A O 1
ATOM 785 N N . ALA A 1 99 ? 16.884 1.176 -9.844 1.00 68.56 99 ALA A N 1
ATOM 786 C CA . ALA A 1 99 ? 16.405 2.509 -9.473 1.00 68.56 99 ALA A CA 1
ATOM 787 C C . ALA A 1 99 ? 17.507 3.580 -9.593 1.00 68.56 99 ALA A C 1
ATOM 789 O O . ALA A 1 99 ? 17.253 4.664 -10.107 1.00 68.56 99 ALA A O 1
ATOM 790 N N . ALA A 1 100 ? 18.737 3.262 -9.174 1.00 66.94 100 ALA A N 1
ATOM 791 C CA . ALA A 1 100 ? 19.882 4.171 -9.249 1.00 66.94 100 ALA A CA 1
ATOM 792 C C . ALA A 1 100 ? 20.362 4.444 -10.685 1.00 66.94 100 ALA A C 1
ATOM 794 O O . ALA A 1 100 ? 20.932 5.499 -10.954 1.00 66.94 100 ALA A O 1
ATOM 795 N N . SER A 1 101 ? 20.130 3.506 -11.605 1.00 67.25 101 SER A N 1
ATOM 796 C CA . SER A 1 101 ? 20.576 3.613 -13.000 1.00 67.25 101 SER A CA 1
ATOM 797 C C . SER A 1 101 ? 19.539 4.252 -13.924 1.00 67.25 101 SER A C 1
ATOM 799 O O . SER A 1 101 ? 19.847 4.562 -15.075 1.00 67.25 101 SER A O 1
ATOM 801 N N . LEU A 1 102 ? 18.310 4.459 -13.442 1.00 69.56 102 LEU A N 1
ATOM 802 C CA . LEU A 1 102 ? 17.240 5.084 -14.208 1.00 69.56 102 LEU A CA 1
ATOM 803 C C . LEU A 1 102 ? 17.108 6.566 -13.865 1.00 69.56 102 LEU A C 1
ATOM 805 O O . LEU A 1 102 ? 16.735 6.949 -12.760 1.00 69.56 102 LEU A O 1
ATOM 809 N N . SER A 1 103 ? 17.350 7.420 -14.857 1.00 69.38 103 SER A N 1
ATOM 810 C CA . SER A 1 103 ? 16.992 8.834 -14.764 1.00 69.38 103 SER A CA 1
ATOM 811 C C . SER A 1 103 ? 15.483 8.982 -14.970 1.00 69.38 103 SER A C 1
ATOM 813 O O . SER A 1 103 ? 15.001 8.785 -16.084 1.00 69.38 103 SER A O 1
ATOM 815 N N . VAL A 1 104 ? 14.741 9.350 -13.918 1.00 65.75 104 VAL A N 1
ATOM 816 C CA . VAL A 1 104 ? 13.271 9.514 -13.963 1.00 65.75 104 VAL A CA 1
ATOM 817 C C . VAL A 1 104 ? 12.837 10.460 -15.089 1.00 65.75 104 VAL A C 1
ATOM 819 O O . VAL A 1 104 ? 11.875 10.178 -15.794 1.00 65.75 104 VAL A O 1
ATOM 822 N N . GLU A 1 105 ? 13.609 11.517 -15.345 1.00 68.12 105 GLU A N 1
ATOM 823 C CA . GLU A 1 105 ? 13.373 12.486 -16.428 1.00 68.12 105 GLU A CA 1
ATOM 824 C C . GLU A 1 105 ? 13.395 11.869 -17.834 1.00 68.12 105 GLU A C 1
ATOM 826 O O . GLU A 1 105 ? 12.800 12.415 -18.758 1.00 68.12 105 GLU A O 1
ATOM 831 N N . LYS A 1 106 ? 14.073 10.729 -18.001 1.00 73.12 106 LYS A N 1
ATOM 832 C CA . LYS A 1 106 ? 14.176 10.010 -19.275 1.00 73.12 106 LYS A CA 1
ATOM 833 C C . LYS A 1 106 ? 13.093 8.948 -19.447 1.00 73.12 106 LYS A C 1
ATOM 835 O O . LYS A 1 106 ? 13.023 8.323 -20.506 1.00 73.12 106 LYS A O 1
ATOM 840 N N . ILE A 1 107 ? 12.273 8.715 -18.421 1.00 75.81 107 ILE A N 1
ATOM 841 C CA . ILE A 1 107 ? 11.136 7.800 -18.497 1.00 75.81 107 ILE A CA 1
ATOM 842 C C . ILE A 1 107 ? 10.015 8.496 -19.248 1.00 75.81 107 ILE A C 1
ATOM 844 O O . ILE A 1 107 ? 9.552 9.551 -18.832 1.00 75.81 107 ILE A O 1
ATOM 848 N N . GLN A 1 108 ? 9.561 7.883 -20.334 1.00 77.00 108 GLN A N 1
ATOM 849 C CA . GLN A 1 108 ? 8.473 8.380 -21.171 1.00 77.00 108 GLN A CA 1
ATOM 850 C C . GLN A 1 108 ? 7.123 7.778 -20.764 1.00 77.00 108 GLN A C 1
ATOM 852 O O . GLN A 1 108 ? 6.096 8.466 -20.781 1.00 77.00 108 GLN A O 1
ATOM 857 N N . LYS A 1 109 ? 7.113 6.487 -20.409 1.00 77.31 109 LYS A N 1
ATOM 858 C CA . LYS A 1 109 ? 5.890 5.717 -20.155 1.00 77.31 109 LYS A CA 1
ATOM 859 C C . LYS A 1 109 ? 6.101 4.667 -19.065 1.00 77.31 109 LYS A C 1
ATOM 861 O O . LYS A 1 109 ? 7.130 3.992 -19.062 1.00 77.31 109 LYS A O 1
ATOM 866 N N . PHE A 1 110 ? 5.084 4.488 -18.225 1.00 78.19 110 PHE A N 1
ATOM 867 C CA . PHE A 1 110 ? 4.880 3.297 -17.403 1.00 78.19 110 PHE A CA 1
ATOM 868 C C . PHE A 1 110 ? 3.659 2.527 -17.886 1.00 78.19 110 PHE A C 1
ATOM 870 O O . PHE A 1 110 ? 2.622 3.121 -18.182 1.00 78.19 110 PHE A O 1
ATOM 877 N N . GLU A 1 111 ? 3.778 1.210 -17.917 1.00 80.00 111 GLU A N 1
ATOM 878 C CA . GLU A 1 111 ? 2.686 0.300 -18.214 1.00 80.00 111 GLU A CA 1
ATOM 879 C C . GLU A 1 111 ? 2.657 -0.827 -17.179 1.00 80.00 111 GLU A C 1
ATOM 881 O O . GLU A 1 111 ? 3.656 -1.507 -16.956 1.00 80.00 111 GLU A O 1
ATOM 886 N N . PHE A 1 112 ? 1.517 -0.996 -16.512 1.00 80.25 112 PHE A N 1
ATOM 887 C CA . PHE A 1 112 ? 1.302 -2.036 -15.504 1.00 80.25 112 PHE A CA 1
ATOM 888 C C . PHE A 1 112 ? 0.340 -3.071 -16.070 1.00 80.25 112 PHE A C 1
ATOM 890 O O . PHE A 1 112 ? -0.803 -2.732 -16.369 1.00 80.25 112 PHE A O 1
ATOM 897 N N . GLY A 1 113 ? 0.798 -4.312 -16.217 1.00 83.00 113 GLY A N 1
ATOM 898 C CA . GLY A 1 113 ? 0.036 -5.420 -16.786 1.00 83.00 113 GLY A CA 1
ATOM 899 C C . GLY A 1 113 ? -0.291 -6.502 -15.761 1.00 83.00 113 GLY A C 1
ATOM 900 O O . GLY A 1 113 ? 0.444 -6.713 -14.792 1.00 83.00 113 GLY A O 1
ATOM 901 N N . GLY A 1 114 ? -1.403 -7.208 -15.990 1.00 84.38 114 GLY A N 1
ATOM 902 C CA . GLY A 1 114 ? -1.832 -8.316 -15.132 1.00 84.38 114 GLY A CA 1
ATOM 903 C C . GLY A 1 114 ? -2.108 -7.854 -13.705 1.00 84.38 114 GLY A C 1
ATOM 904 O O . GLY A 1 114 ? -1.622 -8.464 -12.754 1.00 84.38 114 GLY A O 1
ATOM 905 N N . VAL A 1 115 ? -2.806 -6.724 -13.564 1.00 86.88 115 VAL A N 1
ATOM 906 C CA . VAL A 1 115 ? -3.042 -6.116 -12.257 1.00 86.88 115 VAL A CA 1
ATOM 907 C C . VAL A 1 115 ? -3.980 -6.985 -11.427 1.00 86.88 115 VAL A C 1
ATOM 909 O O . VAL A 1 115 ? -5.074 -7.355 -11.860 1.00 86.88 115 VAL A O 1
ATOM 912 N N . VAL A 1 116 ? -3.559 -7.259 -10.199 1.00 89.88 116 VAL A N 1
ATOM 913 C CA . VAL A 1 116 ? -4.386 -7.877 -9.165 1.00 89.88 116 VAL A CA 1
ATOM 914 C C . VAL A 1 116 ? -4.53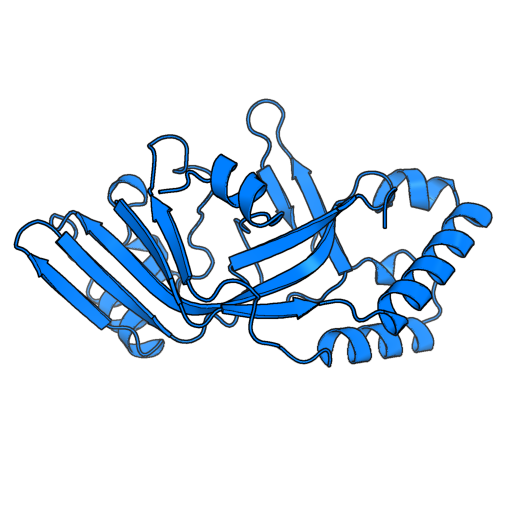2 -6.917 -7.995 1.00 89.88 116 VAL A C 1
ATOM 916 O O . VAL A 1 116 ? -3.662 -6.081 -7.750 1.00 89.88 116 VAL A O 1
ATOM 919 N N . SER A 1 117 ? -5.627 -7.027 -7.258 1.00 91.38 117 SER A N 1
ATOM 920 C CA . SER A 1 117 ? -5.857 -6.267 -6.041 1.00 91.38 117 SER A CA 1
ATOM 921 C C . SER A 1 117 ? -6.125 -7.181 -4.858 1.00 91.38 117 SER A C 1
ATOM 923 O O . SER A 1 117 ? -6.739 -8.239 -4.984 1.00 91.38 117 SER A O 1
ATOM 925 N N . ARG A 1 118 ? -5.670 -6.761 -3.680 1.00 92.69 118 ARG A N 1
ATOM 926 C CA . ARG A 1 118 ? -6.215 -7.241 -2.406 1.00 92.69 118 ARG A CA 1
ATOM 927 C C . ARG A 1 118 ? -7.127 -6.152 -1.878 1.00 92.69 118 ARG A C 1
ATOM 929 O O . ARG A 1 118 ? -6.777 -4.977 -1.960 1.00 92.69 118 ARG A O 1
ATOM 936 N N . ARG A 1 119 ? -8.288 -6.532 -1.356 1.00 93.62 119 ARG A N 1
ATOM 937 C CA . ARG A 1 119 ? -9.306 -5.589 -0.891 1.00 93.62 119 ARG A CA 1
ATOM 938 C C . ARG A 1 119 ? -9.951 -6.082 0.387 1.00 93.62 119 ARG A C 1
ATOM 940 O O . ARG A 1 119 ? -10.262 -7.268 0.494 1.00 93.62 119 ARG A O 1
ATOM 947 N N . LEU A 1 120 ? -10.211 -5.165 1.315 1.00 93.69 120 LEU A N 1
ATOM 948 C CA . LEU A 1 120 ? -11.027 -5.461 2.487 1.00 93.69 120 LEU A CA 1
ATOM 949 C C . LEU A 1 120 ? -12.387 -6.012 2.047 1.00 93.69 120 LEU A C 1
ATOM 951 O O . LEU A 1 120 ? -13.188 -5.321 1.413 1.00 93.69 120 LEU A O 1
ATOM 955 N N . ASN A 1 121 ? -12.645 -7.277 2.378 1.00 92.00 121 ASN A N 1
ATOM 956 C CA . ASN A 1 121 ? -13.949 -7.878 2.134 1.00 92.00 121 ASN A CA 1
ATOM 957 C C . ASN A 1 121 ? -15.009 -7.242 3.055 1.00 92.00 121 ASN A C 1
ATOM 959 O O . ASN A 1 121 ? -14.688 -6.554 4.027 1.00 92.00 121 ASN A O 1
ATOM 963 N N . GLY A 1 122 ? -16.288 -7.459 2.736 1.00 91.50 122 GLY A N 1
ATOM 964 C CA . GLY A 1 122 ? -17.391 -6.842 3.477 1.00 91.50 122 GLY A CA 1
ATOM 965 C C . GLY A 1 122 ? -17.360 -7.156 4.975 1.00 91.50 122 GLY A C 1
ATOM 966 O O . GLY A 1 122 ? -17.561 -6.257 5.785 1.00 91.50 122 GLY A O 1
ATOM 967 N N . GLU A 1 123 ? -17.046 -8.397 5.345 1.00 93.50 123 GLU A N 1
ATOM 968 C CA . GLU A 1 123 ? -17.009 -8.844 6.741 1.00 93.50 123 GLU A CA 1
ATOM 969 C C . GLU A 1 123 ? -15.901 -8.155 7.544 1.00 93.50 123 GLU A C 1
ATOM 971 O O . GLU A 1 123 ? -16.190 -7.519 8.557 1.00 93.50 123 GLU A O 1
ATOM 976 N N . LEU A 1 124 ? -14.652 -8.201 7.061 1.00 94.81 124 LEU A N 1
ATOM 977 C CA . LEU A 1 124 ? -13.512 -7.541 7.705 1.00 94.81 124 LEU A CA 1
ATOM 978 C C . LEU A 1 124 ? -13.730 -6.035 7.801 1.00 94.81 124 LEU A C 1
ATOM 980 O O . LEU A 1 124 ? -13.445 -5.428 8.831 1.00 94.81 124 LEU A O 1
ATOM 984 N N . ARG A 1 125 ? -14.273 -5.419 6.747 1.00 95.00 125 ARG A N 1
ATOM 985 C CA . ARG A 1 125 ? -14.560 -3.983 6.749 1.00 95.00 125 ARG A CA 1
ATOM 986 C C . ARG A 1 125 ? -15.594 -3.612 7.810 1.00 95.00 125 ARG A C 1
ATOM 988 O O . ARG A 1 125 ? -15.404 -2.630 8.526 1.00 95.00 125 ARG A O 1
ATOM 995 N N . ILE A 1 126 ? -16.674 -4.387 7.926 1.00 95.88 126 ILE A N 1
ATOM 996 C CA . ILE A 1 126 ? -17.711 -4.170 8.943 1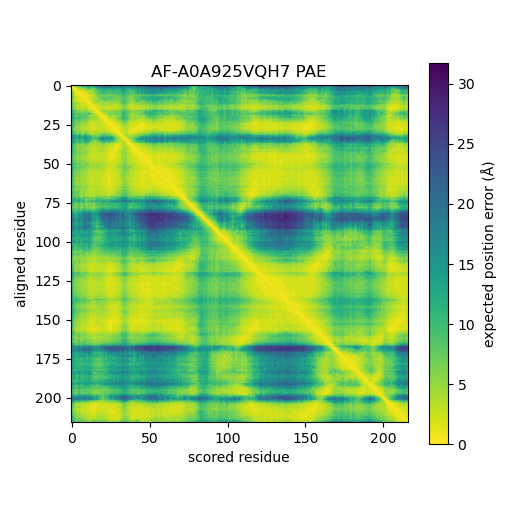.00 95.88 126 ILE A CA 1
ATOM 997 C C . ILE A 1 126 ? -17.124 -4.336 10.346 1.00 95.88 126 ILE A C 1
ATOM 999 O O . ILE A 1 126 ? -17.364 -3.494 11.208 1.00 95.88 126 ILE A O 1
ATOM 1003 N N . GLU A 1 127 ? -16.332 -5.381 10.571 1.00 96.62 127 GLU A N 1
ATOM 1004 C CA . GLU A 1 127 ? -15.702 -5.652 11.863 1.00 96.62 127 GLU A CA 1
ATOM 1005 C C . GLU A 1 127 ? -14.745 -4.524 12.281 1.00 96.62 127 GLU A C 1
ATOM 1007 O O . GLU A 1 127 ? -14.881 -3.961 13.371 1.00 96.62 127 GLU A O 1
ATOM 1012 N N . LEU A 1 128 ? -13.841 -4.104 11.387 1.00 96.56 128 LEU A N 1
ATOM 1013 C CA . LEU A 1 128 ? -12.934 -2.976 11.631 1.00 96.56 128 LEU A CA 1
ATOM 1014 C C . LEU A 1 128 ? -13.702 -1.686 11.936 1.00 96.56 128 LEU A C 1
ATOM 1016 O O . LEU A 1 128 ? -13.324 -0.939 12.841 1.00 96.56 128 LEU A O 1
ATOM 1020 N N . ARG A 1 129 ? -14.811 -1.440 11.231 1.00 95.62 129 ARG A N 1
ATOM 1021 C CA . ARG A 1 129 ? -15.671 -0.279 11.478 1.00 95.62 129 ARG A CA 1
ATOM 1022 C C . ARG A 1 129 ? -16.348 -0.338 12.845 1.00 95.62 129 ARG A C 1
ATOM 1024 O O . ARG A 1 129 ? -16.369 0.670 13.543 1.00 95.62 129 ARG A O 1
ATOM 1031 N N . GLN A 1 130 ? -16.836 -1.501 13.273 1.00 96.12 130 GLN A N 1
ATOM 1032 C CA . GLN A 1 130 ? -17.410 -1.661 14.614 1.00 96.12 130 GLN A CA 1
ATOM 1033 C C . GLN A 1 130 ? -16.380 -1.355 15.708 1.00 96.12 130 GLN A C 1
ATOM 1035 O O . GLN A 1 130 ? -16.695 -0.689 16.695 1.00 96.12 130 GLN A O 1
ATOM 1040 N N . HIS A 1 131 ? -15.135 -1.802 15.536 1.00 96.50 131 HIS A N 1
ATOM 1041 C CA . HIS A 1 131 ? -14.050 -1.466 16.456 1.00 96.50 131 HIS A CA 1
ATOM 1042 C C . HIS A 1 131 ? -13.699 0.026 16.426 1.00 96.50 131 HIS A C 1
ATOM 1044 O O . HIS A 1 131 ? -13.492 0.631 17.480 1.00 96.50 131 HIS A O 1
ATOM 1050 N N . LEU A 1 132 ? -13.695 0.642 15.243 1.00 95.62 132 LEU A N 1
ATOM 1051 C CA . LEU A 1 132 ? -13.475 2.077 15.087 1.00 95.62 132 LEU A CA 1
ATOM 1052 C C . LEU A 1 132 ? -14.583 2.905 15.756 1.00 95.62 132 LEU A C 1
ATOM 1054 O O . LEU A 1 132 ? -14.291 3.905 16.409 1.00 95.62 132 LEU A O 1
ATOM 1058 N N . ASP A 1 133 ? -15.841 2.486 15.641 1.00 95.25 133 ASP A N 1
ATOM 1059 C CA . ASP A 1 133 ? -16.975 3.166 16.269 1.00 95.25 133 ASP A CA 1
ATOM 1060 C C . ASP A 1 133 ? -16.918 3.048 17.801 1.00 95.25 133 ASP A C 1
ATOM 1062 O O . ASP A 1 133 ? -17.040 4.058 18.499 1.00 95.25 133 ASP A O 1
ATOM 1066 N N . ARG A 1 134 ? -16.561 1.872 18.339 1.00 95.44 134 ARG A N 1
ATOM 1067 C CA . ARG A 1 134 ? -16.280 1.708 19.781 1.00 95.44 134 ARG A CA 1
ATOM 1068 C C . ARG A 1 134 ? -15.136 2.608 20.257 1.00 95.44 134 ARG A C 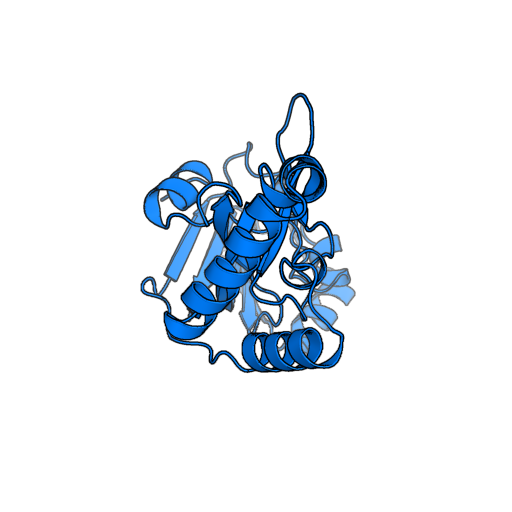1
ATOM 1070 O O . ARG A 1 134 ? -15.207 3.163 21.354 1.00 95.44 134 ARG A O 1
ATOM 1077 N N . LEU A 1 135 ? -14.086 2.774 19.449 1.00 95.25 135 LEU A N 1
ATOM 1078 C CA . LEU A 1 135 ? -12.988 3.691 19.760 1.00 95.25 135 LEU A CA 1
ATOM 1079 C C . LEU A 1 135 ? -13.470 5.149 19.796 1.00 95.25 135 LEU A C 1
ATOM 1081 O O . LEU A 1 135 ? -13.084 5.888 20.700 1.00 95.25 135 LEU A O 1
ATOM 1085 N N . LYS A 1 136 ? -14.322 5.575 18.852 1.00 94.06 136 LYS A N 1
ATOM 1086 C CA . LYS A 1 136 ? -14.889 6.939 18.835 1.00 94.06 136 LYS A CA 1
ATOM 1087 C C . LYS A 1 136 ? -15.678 7.241 20.110 1.00 94.06 136 LYS A C 1
ATOM 1089 O O . LYS A 1 136 ? -15.577 8.357 20.618 1.00 94.06 136 LYS A O 1
ATOM 1094 N N . GLU A 1 137 ? -16.423 6.260 20.617 1.00 94.12 137 GLU A N 1
ATOM 1095 C CA . GLU A 1 137 ? -17.212 6.375 21.849 1.00 94.12 137 GLU A CA 1
ATOM 1096 C C . GLU A 1 137 ? -16.334 6.411 23.106 1.00 94.12 137 GLU A C 1
ATOM 1098 O O . GLU A 1 137 ? -16.541 7.250 23.981 1.00 94.12 137 GLU A O 1
ATOM 1103 N N . ARG A 1 138 ? -15.337 5.521 23.201 1.00 94.94 138 ARG A N 1
ATOM 1104 C CA . ARG A 1 138 ? -14.525 5.346 24.419 1.00 94.94 138 ARG A CA 1
ATOM 1105 C C . ARG A 1 138 ? -13.326 6.285 24.505 1.00 94.94 138 ARG A C 1
ATOM 1107 O O . ARG A 1 138 ? -12.953 6.708 25.594 1.00 94.94 138 ARG A O 1
ATOM 1114 N N . ASN A 1 139 ? -12.700 6.586 23.371 1.00 93.88 139 ASN A N 1
ATOM 1115 C CA . ASN A 1 139 ? -11.438 7.315 23.289 1.00 93.88 139 ASN A CA 1
ATOM 1116 C C . ASN A 1 139 ? -11.417 8.260 22.077 1.00 93.88 139 ASN A C 1
ATOM 1118 O O . ASN A 1 139 ? -10.592 8.177 21.159 1.00 93.88 139 ASN A O 1
ATOM 1122 N N . GLN A 1 140 ? -12.349 9.214 22.095 1.00 92.94 140 GLN A N 1
ATOM 1123 C CA . GLN A 1 140 ? -12.525 10.196 21.027 1.00 92.94 140 GLN A CA 1
ATOM 1124 C C . GLN A 1 140 ? -11.251 11.011 20.743 1.00 92.94 140 GLN A C 1
ATOM 1126 O O . GLN A 1 140 ? -11.020 11.432 19.607 1.00 92.94 140 GLN A O 1
ATOM 1131 N N . GLN A 1 141 ? -10.416 11.252 21.760 1.00 94.06 141 GLN A N 1
ATOM 1132 C CA . GLN A 1 141 ? -9.157 11.975 21.595 1.00 94.06 141 GLN A CA 1
ATOM 1133 C C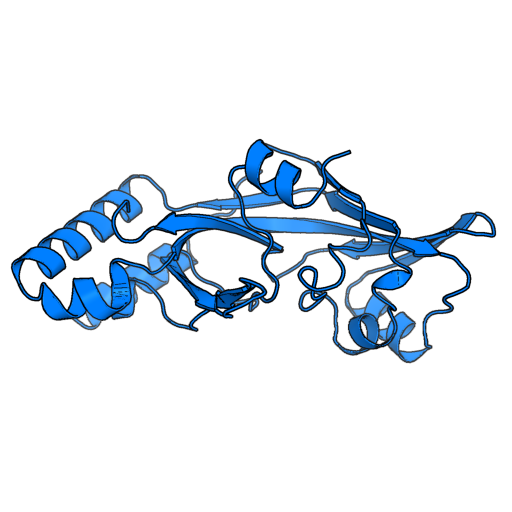 . GLN A 1 141 ? -8.183 11.208 20.694 1.00 94.06 141 GLN A C 1
ATOM 1135 O O . GLN A 1 141 ? -7.717 11.787 19.711 1.00 94.06 141 GLN A O 1
ATOM 1140 N N . LYS A 1 142 ? -7.938 9.919 20.971 1.00 92.31 142 LYS A N 1
ATOM 1141 C CA . LYS A 1 142 ? -7.063 9.071 20.147 1.00 92.31 142 LYS A CA 1
ATOM 1142 C C . LYS A 1 142 ? -7.561 8.995 18.706 1.00 92.31 142 LYS A C 1
ATOM 1144 O O . LYS A 1 142 ? -6.788 9.212 17.775 1.00 92.31 142 LYS A O 1
ATOM 1149 N N . TYR A 1 143 ? -8.867 8.791 18.520 1.00 94.50 143 TYR A N 1
ATOM 1150 C CA . TYR A 1 143 ? -9.481 8.806 17.191 1.00 94.50 143 TYR A CA 1
ATOM 1151 C C . TYR A 1 143 ? -9.222 10.126 16.445 1.00 94.50 143 TYR A C 1
ATOM 1153 O O . TYR A 1 143 ? -8.797 10.109 15.290 1.00 94.50 143 TYR A O 1
ATOM 1161 N N . ARG A 1 144 ? -9.444 11.280 17.093 1.00 93.44 144 ARG A N 1
ATOM 1162 C CA . ARG A 1 144 ? -9.245 12.596 16.462 1.00 93.44 144 ARG A CA 1
ATOM 1163 C C . ARG A 1 144 ? -7.792 12.870 16.090 1.00 93.44 144 ARG A C 1
ATOM 1165 O O . ARG A 1 144 ? -7.568 13.498 15.060 1.00 93.44 144 ARG A O 1
ATOM 1172 N N . GLN A 1 145 ? -6.850 12.452 16.932 1.00 91.19 145 GLN A N 1
ATOM 1173 C CA . GLN A 1 145 ? -5.429 12.749 16.758 1.00 91.19 145 GLN A CA 1
ATOM 1174 C C . GLN A 1 145 ? -4.763 11.855 15.715 1.00 91.19 145 GLN A C 1
ATOM 1176 O O . GLN A 1 145 ? -3.927 12.348 14.969 1.00 91.19 145 GLN A O 1
ATOM 1181 N N . VAL A 1 146 ? -5.143 10.576 15.654 1.00 90.00 146 VAL A N 1
ATOM 1182 C CA . VAL A 1 146 ? -4.447 9.590 14.814 1.00 90.00 146 VAL A CA 1
ATOM 1183 C C . VAL A 1 146 ? -5.262 9.215 13.578 1.00 90.00 146 VAL A C 1
ATOM 1185 O O . VAL A 1 146 ? -4.773 9.288 12.460 1.00 90.00 146 VAL A O 1
ATOM 1188 N N . LEU A 1 147 ? -6.534 8.844 13.747 1.00 93.56 147 LEU A N 1
ATOM 1189 C CA . LEU A 1 147 ? -7.278 8.156 12.684 1.00 93.56 147 LEU A CA 1
ATOM 1190 C C . LEU A 1 147 ? -8.146 9.082 11.831 1.00 93.56 147 LEU A C 1
ATOM 1192 O O . LEU A 1 147 ? -8.295 8.856 10.635 1.00 93.56 147 LEU A O 1
ATOM 1196 N N . ARG A 1 148 ? -8.716 10.149 12.402 1.00 93.25 148 ARG A N 1
ATOM 1197 C CA .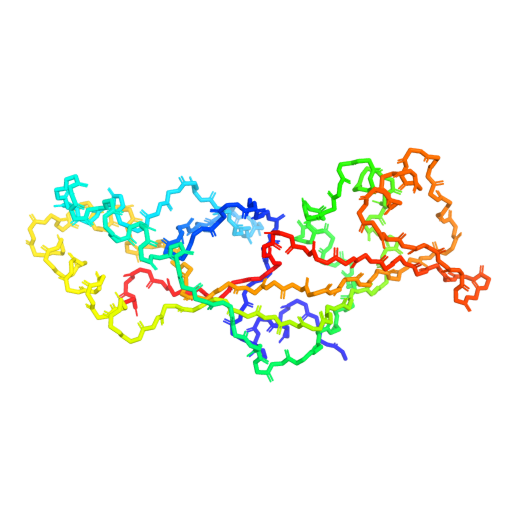 ARG A 1 148 ? -9.698 11.007 11.708 1.00 93.25 148 ARG A CA 1
ATOM 1198 C C . ARG A 1 148 ? -9.184 11.573 10.379 1.00 93.25 148 ARG A C 1
ATOM 1200 O O . ARG A 1 148 ? -9.965 11.737 9.439 1.00 93.25 148 ARG A O 1
ATOM 1207 N N . HIS A 1 149 ? -7.906 11.939 10.338 1.00 91.44 149 HIS A N 1
ATOM 1208 C CA . HIS A 1 149 ? -7.279 12.606 9.197 1.00 91.44 149 HIS A CA 1
ATOM 1209 C C . HIS A 1 149 ? -6.367 11.685 8.377 1.00 91.44 149 HIS A C 1
ATOM 1211 O O . HIS A 1 149 ? -6.034 12.042 7.243 1.00 91.44 149 HIS A O 1
ATOM 1217 N N . ALA A 1 150 ? -6.025 10.508 8.909 1.00 93.19 150 ALA A N 1
ATOM 1218 C CA . ALA A 1 150 ? -5.278 9.493 8.186 1.00 93.19 150 ALA A CA 1
ATOM 1219 C C . ALA A 1 150 ? -6.063 8.990 6.965 1.00 93.19 150 ALA A C 1
ATOM 1221 O O . ALA A 1 150 ? -7.298 9.032 6.914 1.00 93.19 150 ALA A O 1
ATOM 1222 N N . GLN A 1 151 ? -5.323 8.539 5.963 1.00 94.56 151 GLN A N 1
ATOM 1223 C CA . GLN A 1 151 ? -5.825 7.722 4.870 1.00 94.56 151 GLN A CA 1
ATOM 1224 C C . GLN A 1 151 ? -5.607 6.250 5.238 1.00 94.56 151 GLN A C 1
ATOM 1226 O O . GLN A 1 151 ? -4.540 5.901 5.725 1.00 94.56 151 GLN A O 1
ATOM 1231 N N . VAL A 1 152 ? -6.601 5.401 5.014 1.00 95.25 152 VAL A N 1
ATOM 1232 C CA . VAL A 1 152 ? -6.564 3.963 5.299 1.00 95.25 152 VAL A CA 1
ATOM 1233 C C . VAL A 1 152 ? -6.577 3.213 3.974 1.00 95.25 152 VAL A C 1
ATOM 1235 O O . VAL A 1 152 ? -7.445 3.481 3.141 1.00 95.25 152 VAL A O 1
ATOM 1238 N N . ALA A 1 153 ? -5.646 2.281 3.778 1.00 94.31 153 ALA A N 1
ATOM 1239 C CA . ALA A 1 153 ? -5.610 1.430 2.591 1.00 94.31 153 ALA A CA 1
ATOM 1240 C C . ALA A 1 153 ? -6.759 0.403 2.593 1.00 94.31 153 ALA A C 1
ATOM 1242 O O . ALA A 1 153 ? -6.703 -0.602 3.303 1.00 94.31 153 ALA A O 1
ATOM 1243 N N . ASP A 1 154 ? -7.802 0.661 1.797 1.00 94.50 154 ASP A N 1
ATOM 1244 C CA . ASP A 1 154 ? -8.968 -0.226 1.624 1.00 94.50 154 ASP A CA 1
ATOM 1245 C C . ASP A 1 154 ? -8.695 -1.321 0.587 1.00 94.50 154 ASP A C 1
ATOM 1247 O O . ASP A 1 154 ? -9.077 -2.480 0.775 1.00 94.50 154 ASP A O 1
ATOM 1251 N N . SER A 1 155 ? -7.986 -0.947 -0.481 1.00 93.19 155 SER A N 1
ATOM 1252 C CA . SER A 1 155 ? -7.497 -1.856 -1.516 1.00 93.19 155 SER A CA 1
ATOM 1253 C C . SER A 1 155 ? -6.059 -1.513 -1.880 1.00 93.19 155 SER A C 1
ATOM 1255 O O . SER A 1 155 ? -5.674 -0.346 -1.869 1.00 93.19 155 SER A O 1
ATOM 1257 N N . VAL A 1 156 ? -5.273 -2.515 -2.256 1.00 91.69 156 VAL A N 1
ATOM 1258 C CA . VAL A 1 156 ? -3.889 -2.357 -2.729 1.00 91.69 156 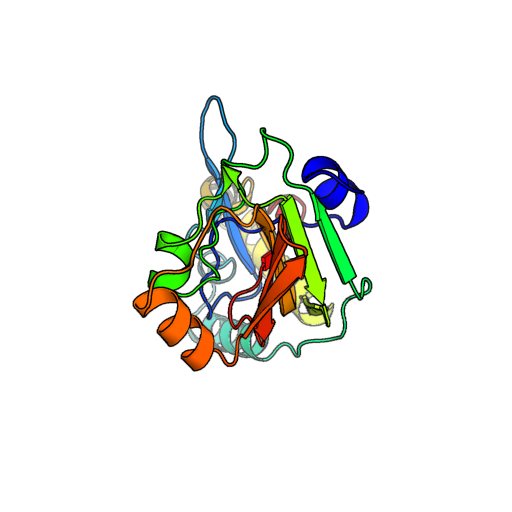VAL A CA 1
ATOM 1259 C C . VAL A 1 156 ? -3.715 -3.119 -4.035 1.00 91.69 156 VAL A C 1
ATOM 1261 O O . VAL A 1 156 ? -4.275 -4.206 -4.195 1.00 91.69 156 VAL A O 1
ATOM 1264 N N . PHE A 1 157 ? -2.979 -2.541 -4.980 1.00 88.50 157 PHE A N 1
ATOM 1265 C CA . PHE A 1 157 ? -2.841 -3.054 -6.342 1.00 88.50 157 PHE A CA 1
ATOM 1266 C C . PHE A 1 157 ? -1.405 -3.472 -6.627 1.00 88.50 157 PHE A C 1
ATOM 1268 O O . PHE A 1 157 ? -0.468 -2.701 -6.419 1.00 88.50 157 PHE A O 1
ATOM 1275 N N . TYR A 1 158 ? -1.261 -4.674 -7.169 1.00 86.12 158 TYR A N 1
ATOM 1276 C CA . TYR A 1 158 ? 0.002 -5.284 -7.558 1.00 86.12 158 TYR A CA 1
ATOM 1277 C C . TYR A 1 158 ? -0.000 -5.519 -9.060 1.00 86.12 158 TYR A C 1
ATOM 1279 O O . TYR A 1 158 ? -1.034 -5.850 -9.643 1.00 86.12 158 TYR A O 1
ATOM 1287 N N . ALA A 1 159 ? 1.157 -5.360 -9.689 1.00 83.94 159 ALA A N 1
ATOM 1288 C CA . ALA A 1 159 ? 1.318 -5.621 -11.109 1.00 83.94 159 ALA A CA 1
ATOM 1289 C C . ALA A 1 159 ? 2.040 -6.955 -11.311 1.00 83.94 159 ALA A C 1
ATOM 1291 O O . ALA A 1 159 ? 3.112 -7.185 -10.746 1.00 83.94 159 ALA A O 1
ATOM 1292 N N . GLY A 1 160 ? 1.464 -7.822 -12.144 1.00 79.50 160 GLY A N 1
ATOM 1293 C CA . GLY A 1 160 ? 2.138 -9.037 -12.596 1.00 79.50 160 GLY A CA 1
ATOM 1294 C C . GLY A 1 160 ? 3.326 -8.729 -13.509 1.00 79.50 160 GLY A C 1
ATOM 1295 O O . GLY A 1 160 ? 4.308 -9.469 -13.499 1.00 79.50 160 GLY A O 1
ATOM 1296 N N . ALA A 1 161 ? 3.258 -7.625 -14.256 1.00 80.62 161 ALA A N 1
ATOM 1297 C CA . ALA A 1 161 ? 4.358 -7.102 -15.052 1.00 80.62 161 ALA A CA 1
ATOM 1298 C C . ALA A 1 161 ? 4.368 -5.571 -15.042 1.00 80.62 161 ALA A C 1
ATOM 1300 O O . ALA A 1 161 ? 3.316 -4.932 -15.083 1.00 80.62 161 ALA A O 1
ATOM 1301 N N . VAL A 1 162 ? 5.562 -4.989 -15.036 1.00 79.12 162 VAL A N 1
ATOM 1302 C CA . VAL A 1 162 ? 5.771 -3.551 -15.197 1.00 79.12 162 VAL A CA 1
ATOM 1303 C C . VAL A 1 162 ? 6.686 -3.322 -16.386 1.00 79.12 162 VAL A C 1
ATOM 1305 O O . VAL A 1 162 ? 7.728 -3.967 -16.523 1.00 79.12 162 VAL A O 1
ATOM 1308 N N . LEU A 1 163 ? 6.285 -2.390 -17.237 1.00 82.31 163 LEU A N 1
ATOM 1309 C CA . LEU A 1 163 ? 6.995 -1.972 -18.428 1.00 82.31 163 LEU A CA 1
ATOM 1310 C C . LEU A 1 163 ? 7.324 -0.484 -18.309 1.00 82.31 163 LEU A C 1
ATOM 1312 O O . LEU A 1 163 ? 6.457 0.347 -18.046 1.00 82.31 163 LEU A O 1
ATOM 1316 N N . ILE A 1 164 ? 8.596 -0.152 -18.502 1.00 80.94 164 ILE A N 1
ATOM 1317 C CA . ILE A 1 164 ? 9.126 1.210 -18.468 1.00 80.94 164 ILE A CA 1
ATOM 1318 C C . ILE A 1 164 ? 9.713 1.516 -19.841 1.00 80.94 164 ILE A C 1
ATOM 1320 O O . ILE A 1 164 ? 10.592 0.792 -20.307 1.00 80.94 164 ILE A O 1
ATOM 1324 N N . GLN A 1 165 ? 9.250 2.585 -20.487 1.00 82.88 165 GLN A N 1
ATOM 1325 C CA . GLN A 1 165 ? 9.856 3.089 -21.723 1.00 82.88 165 GLN A CA 1
ATOM 1326 C C . GLN A 1 165 ? 10.749 4.286 -21.415 1.00 82.88 165 GLN A C 1
ATOM 1328 O O . GLN A 1 165 ? 10.319 5.233 -20.755 1.00 82.88 165 GLN A O 1
ATOM 1333 N N . LEU A 1 166 ? 11.981 4.234 -21.909 1.00 81.81 166 LEU A N 1
ATOM 1334 C CA . LEU A 1 166 ? 13.058 5.190 -21.675 1.00 81.81 166 LEU A CA 1
ATOM 1335 C C . LEU A 1 166 ? 13.571 5.753 -22.997 1.00 81.81 166 LEU A C 1
ATOM 1337 O O . LEU A 1 166 ? 13.612 5.049 -24.009 1.00 81.81 166 LEU A O 1
ATOM 1341 N N . GLU A 1 167 ? 14.071 6.984 -22.973 1.00 79.56 167 GLU A N 1
ATOM 1342 C CA . GLU A 1 167 ? 14.884 7.507 -24.072 1.00 79.56 167 GLU A CA 1
ATOM 1343 C C . GLU A 1 167 ? 16.243 6.786 -24.152 1.00 79.56 167 GLU A C 1
ATOM 1345 O O . GLU A 1 167 ? 16.962 6.661 -23.156 1.00 79.56 167 GLU A O 1
ATOM 1350 N N . SER A 1 168 ? 16.612 6.315 -25.351 1.00 67.56 168 SER A N 1
ATOM 1351 C CA . SER A 1 168 ? 17.728 5.373 -25.590 1.00 67.56 168 SER A CA 1
ATOM 1352 C C . SER A 1 168 ? 19.127 5.909 -25.298 1.00 67.56 168 SER A C 1
ATOM 1354 O O . SER A 1 168 ? 20.089 5.148 -25.349 1.00 67.56 168 SER A O 1
ATOM 1356 N N . THR A 1 169 ? 19.275 7.192 -24.953 1.00 64.31 169 THR A N 1
ATOM 1357 C CA . THR A 1 169 ? 20.564 7.733 -24.480 1.00 64.31 169 THR A CA 1
ATOM 1358 C C . THR A 1 169 ? 20.957 7.193 -23.101 1.00 64.31 169 THR A C 1
ATOM 1360 O O . THR A 1 169 ? 21.953 7.623 -22.521 1.00 64.31 169 THR A O 1
ATOM 1363 N N . THR A 1 170 ? 20.156 6.289 -22.542 1.00 61.03 170 THR A N 1
ATOM 1364 C CA . THR A 1 170 ? 20.345 5.664 -21.238 1.00 61.03 170 THR A CA 1
ATOM 1365 C C . THR A 1 170 ? 20.794 4.227 -21.464 1.00 61.03 170 THR A C 1
ATOM 1367 O O . THR A 1 170 ? 19.980 3.344 -21.696 1.00 61.03 170 THR A O 1
ATOM 1370 N N . SER A 1 171 ? 22.100 3.980 -21.443 1.00 66.25 171 SER A N 1
ATOM 1371 C CA . SER A 1 171 ? 22.619 2.623 -21.271 1.00 66.25 171 SER A CA 1
ATOM 1372 C C . SER A 1 171 ? 22.482 2.238 -19.799 1.00 66.25 171 SER A C 1
ATOM 1374 O O . SER A 1 171 ? 22.915 2.998 -18.930 1.00 66.25 171 SER A O 1
ATOM 1376 N N . LEU A 1 172 ? 21.880 1.081 -19.515 1.00 71.31 172 LEU A N 1
ATOM 1377 C CA . LEU A 1 172 ? 21.874 0.517 -18.164 1.00 71.31 172 LEU A CA 1
ATOM 1378 C C . LEU A 1 172 ? 23.314 0.207 -17.737 1.00 71.31 172 LEU A C 1
ATOM 1380 O O . LEU A 1 172 ? 24.138 -0.183 -18.563 1.00 71.31 172 LEU A O 1
ATOM 1384 N N . SER A 1 173 ? 23.627 0.388 -16.453 1.00 75.94 173 SER A N 1
ATOM 1385 C CA . SER A 1 173 ? 24.900 -0.096 -15.921 1.00 75.94 173 SER A CA 1
ATOM 1386 C C . SER A 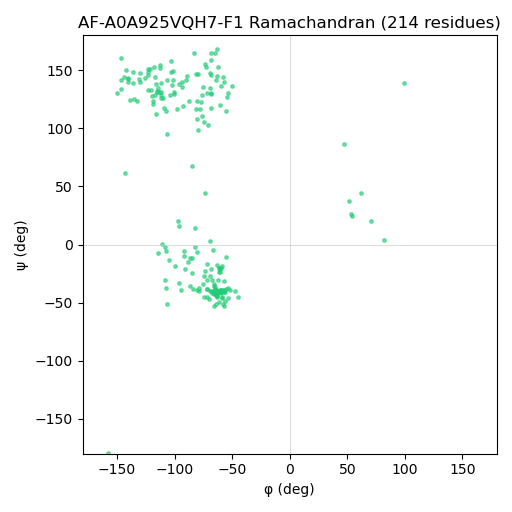1 173 ? 24.910 -1.629 -15.904 1.00 75.94 173 SER A C 1
ATOM 1388 O O . SER A 1 173 ? 23.852 -2.265 -15.889 1.00 75.94 173 SER A O 1
ATOM 1390 N N . VAL A 1 174 ? 26.097 -2.236 -15.862 1.00 76.81 174 VAL A N 1
ATOM 1391 C CA . VAL A 1 174 ? 26.233 -3.700 -15.750 1.00 76.81 174 VAL A CA 1
ATOM 1392 C C . VAL A 1 174 ? 25.509 -4.209 -14.497 1.00 76.81 174 VAL A C 1
ATOM 1394 O O . VAL A 1 174 ? 24.795 -5.208 -14.546 1.00 76.81 174 VAL A O 1
ATOM 1397 N N . GLU A 1 175 ? 25.602 -3.469 -13.393 1.00 76.38 175 GLU A N 1
ATOM 1398 C CA . GLU A 1 175 ? 24.927 -3.781 -12.131 1.00 76.38 175 GLU A CA 1
ATOM 1399 C C . GLU A 1 175 ? 23.398 -3.712 -12.259 1.00 76.38 175 GLU A C 1
ATOM 1401 O O . GLU A 1 175 ? 22.687 -4.522 -11.657 1.00 76.38 175 GLU A O 1
ATOM 1406 N N . ALA A 1 176 ? 22.874 -2.774 -13.053 1.00 72.69 176 ALA A N 1
ATOM 1407 C CA . ALA A 1 176 ? 21.445 -2.678 -13.331 1.00 72.69 176 ALA A CA 1
ATOM 1408 C C . ALA A 1 176 ? 20.954 -3.806 -14.241 1.00 72.69 176 ALA A C 1
ATOM 1410 O O . ALA A 1 176 ? 19.876 -4.347 -13.999 1.00 72.69 176 ALA A O 1
ATOM 1411 N N . GLU A 1 177 ? 21.740 -4.209 -15.242 1.00 77.62 177 GLU A N 1
ATOM 1412 C CA . GLU A 1 177 ? 21.425 -5.373 -16.077 1.00 77.62 177 GLU A CA 1
ATOM 1413 C C . GLU A 1 177 ? 21.421 -6.675 -15.265 1.00 77.62 177 GLU A C 1
ATOM 1415 O O . GLU A 1 177 ? 20.539 -7.520 -15.437 1.00 77.62 177 GLU A O 1
ATOM 1420 N N . GLU A 1 178 ? 22.372 -6.844 -14.345 1.00 77.75 178 GLU A N 1
ATOM 1421 C CA . GLU A 1 178 ? 22.401 -7.981 -13.424 1.00 77.75 178 GLU A CA 1
ATOM 1422 C C . GLU A 1 178 ? 21.226 -7.966 -12.443 1.00 77.75 178 GLU A C 1
ATOM 1424 O O . GLU A 1 178 ? 20.608 -9.006 -12.203 1.00 77.75 178 GLU A O 1
ATOM 1429 N N . ALA A 1 179 ? 20.883 -6.799 -11.888 1.00 75.19 179 ALA A N 1
ATOM 1430 C CA . ALA A 1 179 ? 19.717 -6.648 -11.023 1.00 75.19 179 ALA A CA 1
ATOM 1431 C C . ALA A 1 179 ? 18.415 -6.960 -11.771 1.00 75.19 179 ALA A C 1
ATOM 1433 O O . ALA A 1 179 ? 17.547 -7.645 -11.231 1.00 75.19 179 ALA A O 1
ATOM 1434 N N . LEU A 1 180 ? 18.309 -6.528 -13.029 1.00 76.75 180 LEU A N 1
ATOM 1435 C CA . LEU A 1 180 ? 17.169 -6.811 -13.889 1.00 76.75 180 LEU A CA 1
ATOM 1436 C C . LEU A 1 180 ? 17.041 -8.318 -14.160 1.00 76.75 180 LEU A C 1
ATOM 1438 O O . LEU A 1 180 ? 15.953 -8.869 -14.015 1.00 76.75 180 LEU A O 1
ATOM 1442 N N . LYS A 1 181 ? 18.149 -9.019 -14.441 1.00 76.62 181 LYS A N 1
ATOM 1443 C CA . LYS A 1 181 ? 18.160 -10.488 -14.592 1.00 76.62 181 LYS A CA 1
ATOM 1444 C C . LYS A 1 181 ? 17.713 -11.213 -13.318 1.00 76.62 181 LYS A C 1
ATOM 1446 O O . LYS A 1 181 ? 16.983 -12.196 -13.414 1.00 76.62 181 LYS A O 1
ATOM 1451 N N . LYS A 1 182 ? 18.109 -10.729 -12.132 1.00 74.00 182 LYS A N 1
ATOM 1452 C CA . LYS A 1 182 ? 17.718 -11.324 -10.835 1.00 74.00 182 LYS A CA 1
ATOM 1453 C C . LYS A 1 182 ? 16.208 -11.285 -10.589 1.00 74.00 182 LYS A C 1
ATOM 1455 O O . LYS A 1 182 ? 15.690 -12.194 -9.954 1.00 74.00 182 LYS A O 1
ATOM 1460 N N . ILE A 1 183 ? 15.509 -10.286 -11.129 1.00 70.44 183 ILE A N 1
ATOM 1461 C CA . ILE A 1 183 ? 14.041 -10.176 -11.062 1.00 70.44 183 ILE A CA 1
ATOM 1462 C C . ILE A 1 183 ? 13.344 -10.708 -12.324 1.00 70.44 183 ILE A C 1
ATOM 1464 O O . ILE A 1 183 ? 12.208 -10.344 -12.618 1.00 70.44 183 ILE A O 1
ATOM 1468 N N . SER A 1 184 ? 14.032 -11.548 -13.110 1.00 73.75 184 SER A N 1
ATOM 1469 C CA . SER A 1 184 ? 13.535 -12.079 -14.391 1.00 73.75 184 SER A CA 1
ATOM 1470 C C . SER A 1 184 ? 13.090 -10.998 -15.389 1.00 73.75 184 SER A C 1
ATOM 1472 O O . SER A 1 184 ? 12.260 -11.243 -16.266 1.00 73.75 184 SER A O 1
ATOM 1474 N N . GLY A 1 185 ? 13.637 -9.792 -15.256 1.00 73.44 185 GLY A N 1
ATOM 1475 C CA . GLY A 1 185 ? 13.390 -8.680 -16.152 1.00 73.44 185 GLY A CA 1
ATOM 1476 C C . GLY A 1 185 ? 14.265 -8.719 -17.402 1.00 73.44 185 GLY A C 1
ATOM 1477 O O . GLY A 1 185 ? 15.267 -9.433 -17.482 1.00 73.44 185 GLY A O 1
ATOM 1478 N N . LYS A 1 186 ? 13.874 -7.927 -18.397 1.00 81.38 186 LYS A N 1
ATOM 1479 C CA . LYS A 1 186 ? 14.507 -7.824 -19.713 1.00 81.38 186 LYS A CA 1
ATOM 1480 C C . LYS A 1 186 ? 14.533 -6.370 -20.159 1.00 81.38 186 LYS A C 1
ATOM 1482 O O . LYS A 1 186 ? 13.579 -5.635 -19.906 1.00 81.38 186 LYS A O 1
ATOM 1487 N N . ALA A 1 187 ? 15.611 -5.969 -20.822 1.00 80.31 187 ALA A N 1
ATOM 1488 C CA . ALA A 1 187 ? 15.724 -4.671 -21.470 1.00 80.31 187 ALA A CA 1
ATOM 1489 C C . ALA A 1 187 ? 15.884 -4.879 -22.979 1.00 80.31 187 ALA A C 1
ATOM 1491 O O . ALA A 1 187 ? 16.734 -5.655 -23.410 1.00 80.31 187 ALA A O 1
ATOM 1492 N N . GLU A 1 188 ? 15.067 -4.198 -23.775 1.00 82.19 188 GLU A N 1
ATOM 1493 C CA . GLU A 1 188 ? 15.015 -4.350 -25.229 1.00 82.19 188 GLU A CA 1
ATOM 1494 C C . GLU A 1 188 ? 14.930 -2.973 -25.890 1.00 82.19 188 GLU A C 1
ATOM 1496 O O . GLU A 1 188 ? 14.220 -2.087 -25.421 1.00 82.19 188 GLU A O 1
ATOM 1501 N N . PHE A 1 189 ? 15.649 -2.761 -26.990 1.00 79.75 189 PHE A N 1
ATOM 1502 C CA . PHE A 1 189 ? 15.497 -1.537 -27.776 1.00 79.75 189 PHE A CA 1
ATOM 1503 C C . PHE A 1 189 ? 14.278 -1.674 -28.688 1.00 79.75 189 PHE A C 1
ATOM 1505 O O . PHE A 1 189 ? 14.269 -2.514 -29.584 1.00 79.75 189 PHE A O 1
ATOM 1512 N N . ILE A 1 190 ? 13.262 -0.831 -28.485 1.00 81.00 190 ILE A N 1
ATOM 1513 C CA . ILE A 1 190 ? 12.094 -0.767 -29.380 1.00 81.00 190 ILE A CA 1
ATOM 1514 C C . ILE A 1 190 ? 12.504 -0.118 -30.706 1.00 81.00 190 ILE A C 1
ATOM 1516 O O . ILE A 1 190 ? 12.045 -0.496 -31.781 1.00 81.00 190 ILE A O 1
ATOM 1520 N N . ASN A 1 191 ? 13.361 0.901 -30.630 1.00 79.19 191 ASN A N 1
ATOM 1521 C CA . ASN A 1 191 ? 13.944 1.583 -31.778 1.00 79.19 191 ASN A CA 1
ATOM 1522 C C . ASN A 1 191 ? 15.254 2.278 -31.355 1.00 79.19 191 ASN A C 1
ATOM 1524 O O . ASN A 1 191 ? 15.646 2.235 -30.190 1.00 79.19 191 ASN A O 1
ATOM 1528 N N . ALA A 1 192 ? 15.916 2.971 -32.285 1.00 73.69 192 ALA A N 1
ATOM 1529 C CA . ALA A 1 192 ? 17.180 3.668 -32.018 1.00 73.69 192 ALA A CA 1
ATOM 1530 C C . ALA A 1 192 ? 17.104 4.746 -30.914 1.00 73.69 192 ALA A C 1
ATOM 1532 O O . ALA A 1 192 ? 18.139 5.153 -30.395 1.00 73.69 192 ALA A O 1
ATOM 1533 N N . LYS A 1 193 ? 15.901 5.223 -30.569 1.00 79.38 193 LYS A N 1
ATOM 1534 C CA . LYS A 1 193 ? 15.606 6.299 -29.609 1.00 79.38 193 LYS A CA 1
ATOM 1535 C C . LYS A 1 193 ? 14.845 5.841 -28.363 1.00 79.38 193 LYS A C 1
ATOM 1537 O O . LYS A 1 193 ? 14.714 6.635 -27.436 1.00 79.38 193 LYS A O 1
ATOM 1542 N N . THR A 1 194 ? 14.381 4.593 -28.304 1.00 80.31 194 THR A N 1
ATOM 1543 C CA . THR A 1 194 ? 13.547 4.096 -27.202 1.00 80.31 194 THR A CA 1
ATOM 1544 C C . THR A 1 194 ? 14.012 2.726 -26.731 1.00 80.31 194 THR A C 1
ATOM 1546 O O . THR A 1 194 ? 14.068 1.776 -27.514 1.00 80.31 194 THR A O 1
ATOM 1549 N N . GLN A 1 195 ? 14.282 2.621 -25.433 1.00 82.94 195 GLN A N 1
ATOM 1550 C CA . GLN A 1 195 ? 14.530 1.363 -24.739 1.00 82.94 195 GLN A CA 1
ATOM 1551 C C . GLN A 1 195 ? 13.319 1.015 -23.867 1.00 82.94 195 GLN A C 1
ATOM 1553 O O . GLN A 1 195 ? 12.712 1.889 -23.256 1.00 82.94 195 GLN A O 1
ATOM 1558 N N . GLN A 1 196 ? 12.967 -0.261 -23.808 1.00 84.56 196 GLN A N 1
ATOM 1559 C CA . GLN A 1 196 ? 11.920 -0.807 -22.962 1.00 84.56 196 GLN A CA 1
ATOM 1560 C C . GLN A 1 196 ? 12.531 -1.718 -21.913 1.00 84.56 196 GLN A C 1
ATOM 1562 O O . GLN A 1 196 ? 13.292 -2.619 -22.248 1.00 84.56 196 GLN A O 1
ATOM 1567 N N . ILE A 1 197 ? 12.149 -1.527 -20.659 1.00 81.38 197 ILE A N 1
ATOM 1568 C CA . ILE A 1 197 ? 12.477 -2.428 -19.560 1.00 81.38 197 ILE A CA 1
ATOM 1569 C C . ILE A 1 197 ? 11.188 -3.093 -19.120 1.00 81.38 197 ILE A C 1
ATOM 1571 O O . ILE A 1 197 ? 10.221 -2.405 -18.820 1.00 81.38 197 ILE A O 1
ATOM 1575 N N . THR A 1 198 ? 11.168 -4.418 -19.085 1.00 80.94 198 THR A N 1
ATOM 1576 C CA . THR A 1 198 ? 10.035 -5.209 -18.596 1.00 80.94 198 THR A CA 1
ATOM 1577 C C . THR A 1 198 ? 10.502 -6.071 -17.440 1.00 80.94 198 THR A C 1
ATOM 1579 O O . THR A 1 198 ? 11.531 -6.728 -17.559 1.00 80.94 198 THR A O 1
ATOM 1582 N N . PHE A 1 199 ? 9.768 -6.107 -16.336 1.00 76.12 199 PHE A N 1
ATOM 1583 C CA . PHE A 1 199 ? 10.045 -7.012 -15.219 1.00 76.12 199 PHE A CA 1
ATOM 1584 C C . PHE A 1 199 ? 8.746 -7.539 -14.609 1.00 76.12 199 PHE A C 1
ATOM 1586 O O . PHE A 1 199 ? 7.701 -6.895 -14.704 1.00 76.12 199 PHE A O 1
ATOM 1593 N N . GLY A 1 200 ? 8.807 -8.755 -14.063 1.00 67.62 200 GLY A N 1
ATOM 1594 C CA . GLY A 1 200 ? 7.650 -9.486 -13.543 1.00 67.62 200 GLY A CA 1
ATOM 1595 C C . GLY A 1 200 ? 7.560 -9.458 -12.018 1.00 67.62 200 GLY A C 1
ATOM 1596 O O . GLY A 1 200 ? 8.571 -9.266 -11.354 1.00 67.62 200 GLY A O 1
ATOM 1597 N N . GLN A 1 201 ? 6.343 -9.677 -11.506 1.00 60.38 201 GLN A N 1
ATOM 1598 C CA . GLN A 1 201 ? 5.968 -9.790 -10.089 1.00 60.38 201 GLN A CA 1
ATOM 1599 C C . GLN A 1 201 ? 6.551 -8.691 -9.193 1.00 60.38 201 GLN A C 1
ATOM 1601 O O . GLN A 1 201 ? 7.584 -8.855 -8.550 1.00 60.38 201 GLN A O 1
ATOM 1606 N N . ALA A 1 202 ? 5.841 -7.565 -9.104 1.00 62.06 202 ALA A N 1
ATOM 1607 C CA . ALA A 1 202 ? 6.097 -6.630 -8.019 1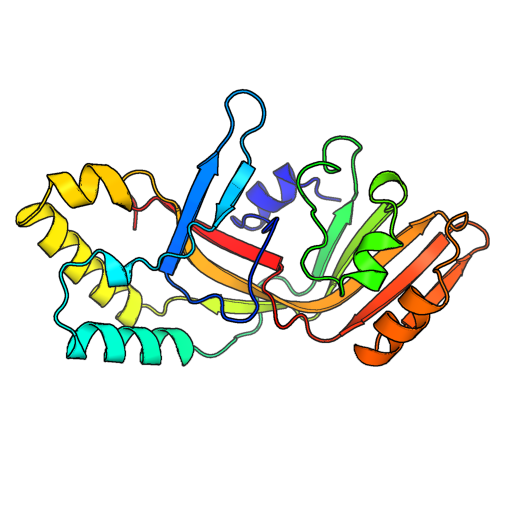.00 62.06 202 ALA A CA 1
ATOM 1608 C C . ALA A 1 202 ? 5.508 -7.213 -6.723 1.00 62.06 202 ALA A C 1
ATOM 1610 O O . ALA A 1 202 ? 4.291 -7.201 -6.536 1.00 62.06 202 ALA A O 1
ATOM 1611 N N . ASP A 1 203 ? 6.368 -7.712 -5.830 1.00 69.06 203 ASP A N 1
ATOM 1612 C CA . ASP A 1 203 ? 5.980 -8.089 -4.459 1.00 69.06 203 ASP A CA 1
ATOM 1613 C C . ASP A 1 203 ? 5.453 -6.881 -3.665 1.00 69.06 203 ASP A C 1
ATOM 1615 O O . ASP A 1 203 ? 4.731 -7.027 -2.681 1.00 69.06 203 ASP A O 1
ATOM 1619 N N . CYS A 1 204 ? 5.785 -5.670 -4.116 1.00 76.38 204 CYS A N 1
ATOM 1620 C CA . CYS A 1 204 ? 5.289 -4.418 -3.570 1.00 76.38 204 CYS A CA 1
ATOM 1621 C C . CYS A 1 204 ? 4.086 -3.902 -4.375 1.00 76.38 204 CYS A C 1
ATOM 1623 O O . CYS A 1 204 ? 4.124 -3.896 -5.613 1.00 76.38 204 CYS A O 1
ATOM 1625 N N . PRO A 1 205 ? 3.032 -3.394 -3.716 1.00 83.81 205 PRO A N 1
ATOM 1626 C CA . PRO A 1 205 ? 1.943 -2.744 -4.426 1.00 83.81 205 PRO A CA 1
ATOM 1627 C C . PRO A 1 205 ? 2.416 -1.420 -5.045 1.00 83.81 205 PRO A C 1
ATOM 1629 O O . 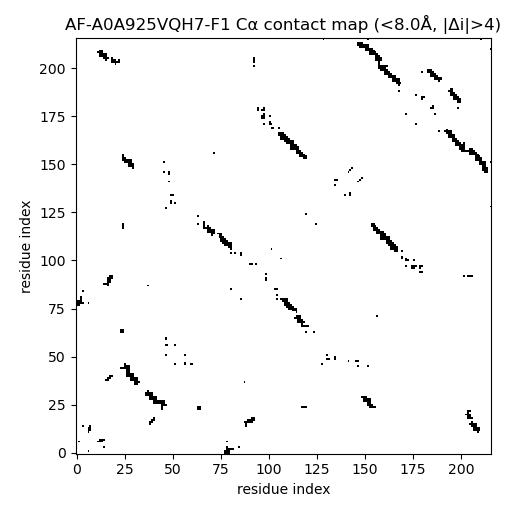PRO A 1 205 ? 3.250 -0.707 -4.489 1.00 83.81 205 PRO A O 1
ATOM 1632 N N . PHE A 1 206 ? 1.881 -1.063 -6.211 1.00 80.38 206 PHE A N 1
ATOM 1633 C CA . PHE A 1 206 ? 2.204 0.202 -6.890 1.00 80.38 206 PHE A CA 1
ATOM 1634 C C . PHE A 1 206 ? 1.139 1.283 -6.658 1.00 80.38 206 PHE A C 1
ATOM 1636 O O . PHE A 1 206 ? 1.396 2.467 -6.874 1.00 80.38 206 PHE A O 1
ATOM 1643 N N . ALA A 1 207 ? -0.064 0.891 -6.235 1.00 85.19 207 ALA A N 1
ATOM 1644 C CA . ALA A 1 207 ? -1.165 1.803 -5.964 1.00 85.19 207 ALA A CA 1
ATOM 1645 C C . ALA A 1 207 ? -2.036 1.297 -4.810 1.00 85.19 207 ALA A C 1
ATOM 1647 O O . ALA A 1 207 ? -2.051 0.101 -4.512 1.00 85.19 207 ALA A O 1
ATOM 1648 N N . ALA A 1 208 ? -2.807 2.196 -4.205 1.00 89.81 208 ALA A N 1
ATOM 1649 C CA . ALA A 1 208 ? -3.822 1.860 -3.214 1.00 89.81 208 ALA A CA 1
ATOM 1650 C C . ALA A 1 208 ? -5.090 2.703 -3.384 1.00 89.81 208 ALA A C 1
ATOM 1652 O O . ALA A 1 208 ? -5.027 3.893 -3.683 1.00 89.81 208 ALA A O 1
ATOM 1653 N N . GLU A 1 209 ? -6.252 2.098 -3.149 1.00 92.12 209 GLU A N 1
ATOM 1654 C CA . GLU A 1 209 ? -7.481 2.839 -2.862 1.00 92.12 209 GLU A CA 1
ATOM 1655 C C . GLU A 1 209 ? -7.465 3.236 -1.392 1.00 92.12 209 GLU A C 1
ATOM 1657 O O . GLU A 1 209 ? -7.353 2.392 -0.497 1.00 92.12 209 GLU A O 1
ATOM 1662 N N . LEU A 1 210 ? -7.587 4.536 -1.150 1.00 92.44 210 LEU A N 1
ATOM 1663 C CA . LEU A 1 210 ? -7.487 5.107 0.179 1.00 92.44 210 LEU A CA 1
ATOM 1664 C C . LEU A 1 210 ? -8.812 5.706 0.615 1.00 92.44 210 LEU A C 1
ATOM 1666 O O . LEU A 1 210 ? -9.440 6.477 -0.111 1.00 92.44 210 LEU A O 1
ATOM 1670 N N . VAL A 1 211 ? -9.196 5.404 1.848 1.00 94.00 211 VAL A N 1
ATOM 1671 C CA . VAL A 1 211 ? -10.383 5.967 2.482 1.00 94.00 211 VAL A CA 1
ATOM 1672 C C . VAL A 1 211 ? -9.937 6.806 3.669 1.00 94.00 211 VAL A C 1
ATOM 1674 O O . VAL A 1 211 ? -9.133 6.373 4.489 1.00 94.00 211 VAL A O 1
ATOM 1677 N N . LYS A 1 212 ? -10.452 8.030 3.788 1.00 93.69 212 LYS A N 1
ATOM 1678 C CA . LYS A 1 212 ? -10.198 8.858 4.976 1.00 93.69 212 LYS A CA 1
ATOM 1679 C C . LYS A 1 212 ? -10.712 8.129 6.209 1.00 93.69 212 LYS A C 1
ATOM 1681 O O . LYS A 1 212 ? -11.854 7.692 6.197 1.00 93.69 212 LYS A O 1
ATOM 1686 N N . GLY A 1 213 ? -9.962 8.102 7.306 1.00 91.88 213 GLY A N 1
ATOM 1687 C CA . GLY A 1 213 ? -10.399 7.399 8.519 1.00 91.88 213 GLY A CA 1
ATOM 1688 C C . GLY A 1 213 ? -11.702 7.938 9.130 1.00 91.88 213 GLY A C 1
ATOM 1689 O O . GLY A 1 213 ? -12.386 7.220 9.850 1.00 91.88 213 GLY A O 1
ATOM 1690 N N . LYS A 1 214 ? -12.107 9.177 8.809 1.00 91.88 214 LYS A N 1
ATOM 1691 C CA . LYS A 1 214 ? -13.449 9.692 9.147 1.00 91.88 214 LYS A CA 1
ATOM 1692 C C . LYS A 1 214 ? -14.599 9.124 8.305 1.00 91.88 214 LYS A C 1
ATOM 1694 O O . LYS A 1 214 ? -15.742 9.209 8.740 1.00 91.88 214 LYS A O 1
ATOM 1699 N N . ASP A 1 215 ? -14.284 8.624 7.115 1.00 91.19 215 ASP A N 1
ATOM 1700 C CA . ASP A 1 215 ? -15.213 8.118 6.100 1.00 91.19 215 ASP A CA 1
ATOM 1701 C C . ASP A 1 215 ? -15.100 6.579 5.942 1.00 91.19 215 ASP A C 1
ATOM 1703 O O . ASP A 1 215 ? -15.799 6.000 5.110 1.00 91.19 215 ASP A O 1
ATOM 1707 N N . PHE A 1 216 ? -14.215 5.938 6.718 1.00 88.25 216 PHE A N 1
ATOM 1708 C CA . PHE A 1 216 ? -14.030 4.486 6.804 1.00 88.25 216 PHE A CA 1
ATOM 1709 C C . PHE A 1 216 ? -15.194 3.831 7.561 1.00 88.25 216 PHE A C 1
ATOM 1711 O O . PHE A 1 216 ? -15.781 2.865 7.016 1.00 88.25 216 PHE A O 1
#

Radius of gyration: 18.98 Å; Cα contacts (8 Å, |Δi|>4): 407; chains: 1; bounding box: 44×37×56 Å

Sequence (216 aa):
MPSLKEFRRQYSAELLTHAPSDLLLGELYEWKGLFTRRLDPTGQNLIDHLDLDRATREDLRQRLAAVPAVPATFAQIDLKNDLQTNADLQLSNLPAPLAASLSVEKIQKFEFGGVVSRRLNGELRIELRQHLDRLKERNQQKYRQVLRHAQVADSVFYAGAVLIQLESTTSLSVEAEEALKKISGKAEFINAKTQQITFGQADCPFAAELVKGKDF

pLDDT: mean 80.39, std 13.72, range [41.12, 97.0]

Nearest PDB structures (foldseek):
  7n52-assembly3_C  TM=5.200E-01  e=3.708E-06  Runella zeae
  7n52-assembly1_A  TM=5.051E-01  e=1.356E-05  Runella zeae
  5ueb-assembly1_A  TM=6.416E-01  e=4.348E-01  Neisseria gonorrhoeae NCCP11945
  3ab4-assembly3_J  TM=3.655E-01  e=1.032E+00  Corynebacterium glutamicum
  8jyy-assembly1_B  TM=5.103E-01  e=5.470E+00  Neurospora crassa

Solvent-accessible surface area (backbone atoms only — not comparable to full-atom values): 11565 Å² total; per-residue (Å²): 127,41,44,73,72,43,42,32,69,74,67,60,28,45,76,43,34,60,49,59,63,82,70,51,67,33,30,30,29,40,81,42,66,94,89,61,76,42,70,40,70,68,87,44,46,52,68,80,70,38,83,59,56,71,67,62,41,51,51,50,51,51,55,48,66,64,49,65,73,40,80,37,98,55,57,65,49,62,37,51,57,51,92,82,44,70,83,52,70,46,55,63,81,41,59,67,54,39,43,73,53,53,61,66,89,44,38,52,34,41,36,35,30,62,26,28,27,32,57,68,48,72,65,61,46,51,52,55,38,54,38,48,53,52,30,47,73,76,39,46,64,60,37,60,75,60,39,42,78,22,30,27,28,48,28,40,30,27,31,46,27,42,36,40,33,30,46,42,91,60,74,69,46,72,62,19,53,53,48,33,49,75,49,70,23,50,77,47,72,82,49,96,58,30,29,36,38,40,35,48,60,46,68,25,42,51,29,29,28,64,36,43,45,70,76,96